Protein AF-A0A0M3K648-F1 (afdb_monomer)

Radius of gyration: 26.82 Å; Cα contacts (8 Å, |Δi|>4): 104; chains: 1; bounding box: 69×80×63 Å

Secondary structure (DSSP, 8-state):
---TTS----SSS-----S--SS--SHHHHHHHHHIIIIIHHHHHHHHHHHHHHHHH-GGGTS-HHHHTTS-HHHHHHHHHTHHHHHHHHHHH----PPPHHHHHHHHHHHHHHHHHHHHHHHHHHSS-SSGGGGG--HHHHHHHHHHHHHHHHHHHHHHHHHHHHHHS--S----TT----SHHHHHHHHHHHHHHHHHHHHHHHHHHHHHHHHHHHTTS---

Structure (mmCIF, N/CA/C/O backbone):
data_AF-A0A0M3K648-F1
#
_entry.id   AF-A0A0M3K648-F1
#
loop_
_atom_site.group_PDB
_atom_site.id
_atom_site.type_symbol
_atom_site.label_atom_id
_atom_site.label_alt_id
_atom_site.label_comp_id
_atom_site.label_asym_id
_atom_site.label_entity_id
_atom_site.label_seq_id
_atom_site.pdbx_PDB_ins_code
_atom_site.Cartn_x
_atom_site.Cartn_y
_atom_site.Cartn_z
_atom_site.occupancy
_atom_site.B_iso_or_equiv
_atom_site.auth_seq_id
_atom_site.auth_comp_id
_atom_site.auth_asym_id
_atom_site.auth_atom_id
_atom_site.pdbx_PDB_model_num
ATOM 1 N N . MET A 1 1 ? 9.447 14.655 -23.592 1.00 39.69 1 MET A N 1
ATOM 2 C CA . MET A 1 1 ? 10.073 13.599 -24.412 1.00 39.69 1 MET A CA 1
ATOM 3 C C . MET A 1 1 ? 11.476 14.072 -24.764 1.00 39.69 1 MET A C 1
ATOM 5 O O . MET A 1 1 ? 11.615 14.875 -25.673 1.00 39.69 1 MET A O 1
ATOM 9 N N . ASP A 1 2 ? 12.492 13.676 -23.993 1.00 34.16 2 ASP A N 1
ATOM 10 C CA . ASP A 1 2 ? 13.888 14.029 -24.293 1.00 34.16 2 ASP A CA 1
ATOM 11 C C . ASP A 1 2 ? 14.475 12.976 -25.236 1.00 34.16 2 ASP A C 1
ATOM 13 O O . ASP A 1 2 ? 14.876 11.898 -24.812 1.00 34.16 2 ASP A O 1
ATOM 17 N N . TYR A 1 3 ? 14.490 13.299 -26.527 1.00 44.03 3 TYR A N 1
ATOM 18 C CA . TYR A 1 3 ? 14.954 12.456 -27.639 1.00 44.03 3 TYR A CA 1
ATOM 19 C C . TYR A 1 3 ? 16.499 12.382 -27.764 1.00 44.03 3 TYR A C 1
ATOM 21 O O . TYR A 1 3 ? 17.046 11.748 -28.658 1.00 44.03 3 TYR A O 1
ATOM 29 N N . LYS A 1 4 ? 17.257 13.014 -26.860 1.00 39.28 4 LYS A N 1
ATOM 30 C CA . LYS A 1 4 ? 18.691 13.290 -27.067 1.00 39.28 4 LYS A CA 1
ATOM 31 C C . LYS A 1 4 ? 19.681 12.180 -26.683 1.00 39.28 4 LYS A C 1
ATOM 33 O O . LYS A 1 4 ? 20.875 12.459 -26.623 1.00 39.28 4 LYS A O 1
ATOM 38 N N . THR A 1 5 ? 19.254 10.942 -26.440 1.00 47.84 5 THR A N 1
ATOM 39 C CA . THR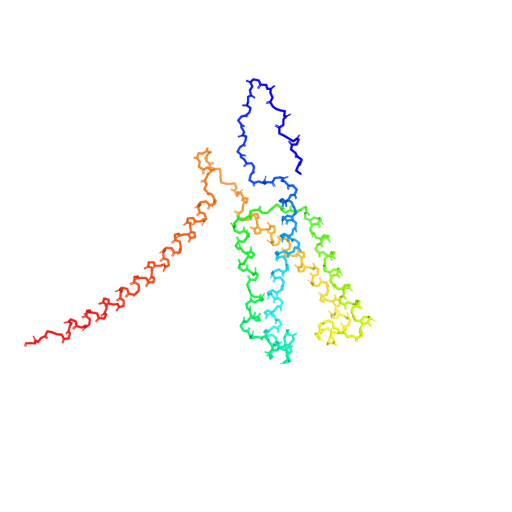 A 1 5 ? 20.194 9.863 -26.056 1.00 47.84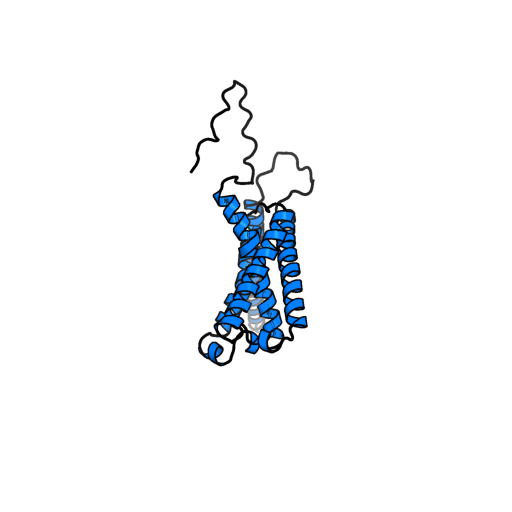 5 THR A CA 1
ATOM 40 C C . THR A 1 5 ? 20.537 8.883 -27.182 1.00 47.84 5 THR A C 1
ATOM 42 O O . THR A 1 5 ? 21.362 8.004 -26.970 1.00 47.84 5 THR A O 1
ATOM 45 N N . GLU A 1 6 ? 19.993 9.050 -28.391 1.00 48.91 6 GLU A N 1
ATOM 46 C CA . GLU A 1 6 ? 20.158 8.072 -29.483 1.00 48.91 6 GLU A CA 1
ATOM 47 C C . GLU A 1 6 ? 21.098 8.527 -30.614 1.00 48.91 6 GLU A C 1
ATOM 49 O O . GLU A 1 6 ? 20.920 8.175 -31.776 1.00 48.91 6 GLU A O 1
ATOM 54 N N . GLN A 1 7 ? 22.120 9.336 -30.320 1.00 49.50 7 GLN A N 1
ATOM 55 C CA . GLN A 1 7 ? 23.047 9.747 -31.378 1.00 49.50 7 GLN A CA 1
ATOM 56 C C . GLN A 1 7 ? 24.489 9.900 -30.902 1.00 49.50 7 GLN A C 1
ATOM 58 O O . GLN A 1 7 ? 24.992 11.016 -30.789 1.00 49.50 7 GLN A O 1
ATOM 63 N N . LYS A 1 8 ? 25.187 8.773 -30.709 1.00 47.25 8 LYS A N 1
ATOM 64 C CA . LYS A 1 8 ? 26.639 8.707 -30.948 1.00 47.25 8 LYS A CA 1
ATOM 65 C C . LYS A 1 8 ? 27.157 7.273 -31.114 1.00 47.25 8 LYS A C 1
ATOM 67 O O . LYS A 1 8 ? 27.897 6.793 -30.272 1.00 47.25 8 LYS A O 1
ATOM 72 N N . ASP A 1 9 ? 26.837 6.642 -32.239 1.00 50.75 9 ASP A N 1
ATOM 73 C CA . ASP A 1 9 ? 27.650 5.544 -32.780 1.00 50.75 9 ASP A CA 1
ATOM 74 C C . ASP A 1 9 ? 27.769 5.727 -34.300 1.00 50.75 9 ASP A C 1
ATOM 76 O O . ASP A 1 9 ? 26.914 5.327 -35.084 1.00 50.75 9 ASP A O 1
ATOM 80 N N . ARG A 1 10 ? 28.819 6.438 -34.726 1.00 52.75 10 ARG A N 1
ATOM 81 C CA . ARG A 1 10 ? 29.243 6.541 -36.132 1.00 52.75 10 ARG A CA 1
ATOM 82 C C . ARG A 1 10 ? 30.735 6.215 -36.205 1.00 52.75 10 ARG A C 1
ATOM 84 O O . ARG A 1 10 ? 31.571 7.111 -36.178 1.00 52.75 10 ARG A O 1
ATOM 91 N N . GLY A 1 11 ? 31.044 4.923 -36.255 1.00 59.38 11 GLY A N 1
ATOM 92 C CA . GLY A 1 11 ? 32.361 4.351 -36.555 1.00 59.38 11 GLY A CA 1
ATOM 93 C C . GLY A 1 11 ? 32.177 3.038 -37.334 1.00 59.38 11 GLY A C 1
ATOM 94 O O . GLY A 1 11 ? 31.094 2.457 -37.253 1.00 59.38 11 GLY A O 1
ATOM 95 N N . PRO A 1 12 ? 33.171 2.554 -38.105 1.00 58.69 12 PRO A N 1
ATOM 96 C CA . PRO A 1 12 ? 32.991 1.469 -39.080 1.00 58.69 12 PRO A CA 1
ATOM 97 C C . PRO A 1 12 ? 32.915 0.061 -38.455 1.00 58.69 12 PRO A C 1
ATOM 99 O O . PRO A 1 12 ? 33.182 -0.943 -39.109 1.00 58.69 12 PRO A O 1
ATOM 102 N N . HIS A 1 13 ? 32.532 -0.028 -37.185 1.00 58.56 13 HIS A N 1
ATOM 103 C CA . HIS A 1 13 ? 32.204 -1.267 -36.490 1.00 58.56 13 HIS A CA 1
ATOM 104 C C . HIS A 1 13 ? 30.938 -0.966 -35.696 1.00 58.56 13 HIS A C 1
ATOM 106 O O . HIS A 1 13 ? 30.980 -0.540 -34.543 1.00 58.56 13 HIS A O 1
ATOM 112 N N . THR A 1 14 ? 29.792 -1.111 -36.353 1.00 52.84 14 THR A N 1
ATOM 113 C CA . THR A 1 14 ? 28.500 -1.124 -35.676 1.00 52.84 14 THR A CA 1
ATOM 114 C C . THR A 1 14 ? 28.533 -2.281 -34.687 1.00 52.84 14 THR A C 1
ATOM 116 O O . THR A 1 14 ? 28.465 -3.442 -35.097 1.00 52.84 14 THR A O 1
ATOM 119 N N . ARG A 1 15 ? 28.660 -1.991 -33.384 1.00 48.84 15 ARG A N 1
ATOM 120 C CA . ARG A 1 15 ? 28.213 -2.944 -32.364 1.00 48.84 15 ARG A CA 1
ATOM 121 C C . ARG A 1 15 ? 26.810 -3.351 -32.790 1.00 48.84 15 ARG A C 1
ATOM 123 O O . ARG A 1 15 ? 25.954 -2.482 -32.953 1.00 48.84 15 ARG A O 1
ATOM 130 N N . HIS A 1 16 ? 26.591 -4.645 -33.021 1.00 48.53 16 HIS A N 1
ATOM 131 C CA . HIS A 1 16 ? 25.230 -5.153 -33.126 1.00 48.53 16 HIS A CA 1
ATOM 132 C C . HIS A 1 16 ? 24.452 -4.585 -31.937 1.00 48.53 16 HIS A C 1
ATOM 134 O O . HIS A 1 16 ? 25.005 -4.616 -30.829 1.00 48.53 16 HIS A O 1
ATOM 140 N N . PRO A 1 17 ? 23.244 -4.026 -32.140 1.00 53.03 17 PRO A N 1
ATOM 141 C CA . PRO A 1 17 ? 22.434 -3.579 -31.025 1.00 53.03 17 PRO A CA 1
ATOM 142 C C . PRO A 1 17 ? 22.339 -4.767 -30.075 1.00 53.03 17 PRO A C 1
ATOM 144 O O . PRO A 1 17 ? 21.822 -5.827 -30.434 1.00 53.03 17 PRO A O 1
ATOM 147 N N . SER A 1 18 ? 22.956 -4.622 -28.901 1.00 54.94 18 SER A N 1
ATOM 148 C CA . SER A 1 18 ? 22.782 -5.563 -27.806 1.00 54.94 18 SER A CA 1
ATOM 149 C C . SER A 1 18 ? 21.284 -5.798 -27.675 1.00 54.94 18 SER A C 1
ATOM 151 O O . SER A 1 18 ? 20.530 -4.825 -27.778 1.00 54.94 18 SER A O 1
ATOM 153 N N . ALA A 1 19 ? 20.876 -7.062 -27.514 1.00 49.62 19 ALA A N 1
ATOM 154 C CA . ALA A 1 19 ? 19.474 -7.447 -27.367 1.00 49.62 19 ALA A CA 1
ATOM 155 C C . ALA A 1 19 ? 18.729 -6.389 -26.536 1.00 49.62 19 ALA A C 1
ATOM 157 O O . ALA A 1 19 ? 19.293 -5.961 -25.520 1.00 49.62 19 ALA A O 1
ATOM 158 N N . PRO A 1 20 ? 17.547 -5.911 -26.980 1.00 50.38 20 PRO A N 1
ATOM 159 C CA . PRO A 1 20 ? 16.856 -4.815 -26.314 1.00 50.38 20 PRO A CA 1
ATOM 160 C C . PRO A 1 20 ? 16.822 -5.112 -24.821 1.00 50.38 20 PRO A C 1
ATOM 162 O O . PRO A 1 20 ? 16.368 -6.183 -24.413 1.00 50.38 20 PRO A O 1
ATOM 165 N N . SER A 1 21 ? 17.395 -4.214 -24.013 1.00 54.03 21 SER A N 1
ATOM 166 C CA . SER A 1 21 ? 17.375 -4.406 -22.572 1.00 54.03 21 SER A CA 1
ATOM 167 C C . SER A 1 21 ? 15.912 -4.485 -22.173 1.00 54.03 21 SER A C 1
ATOM 169 O O . SER A 1 21 ? 15.155 -3.546 -22.416 1.00 54.03 21 SER A O 1
ATOM 171 N N . TYR A 1 22 ? 15.523 -5.613 -21.589 1.00 56.41 22 TYR A N 1
ATOM 172 C CA . TYR A 1 22 ? 14.166 -5.859 -21.110 1.00 56.41 22 TYR A CA 1
ATOM 173 C C . TYR A 1 22 ? 13.634 -4.699 -20.242 1.00 56.41 22 TYR A C 1
ATOM 175 O O . TYR A 1 22 ? 12.460 -4.341 -20.273 1.00 56.41 22 TYR A O 1
ATOM 183 N N . TRP A 1 23 ? 14.557 -4.022 -19.563 1.00 58.16 23 TRP A N 1
ATOM 184 C CA . TRP A 1 23 ? 14.364 -2.787 -18.821 1.00 58.16 23 TRP A CA 1
ATOM 185 C C . TRP A 1 23 ? 14.115 -1.592 -19.751 1.00 58.16 23 TRP A C 1
ATOM 187 O O . TRP A 1 23 ? 15.041 -1.058 -20.371 1.00 58.16 23 TRP A O 1
ATOM 197 N N . ARG A 1 24 ? 12.869 -1.109 -19.816 1.00 63.03 24 ARG A N 1
ATOM 198 C CA . ARG A 1 24 ? 12.558 0.159 -20.491 1.00 63.03 24 ARG A CA 1
ATOM 199 C C . ARG A 1 24 ? 12.952 1.335 -19.597 1.00 63.03 24 ARG A C 1
ATOM 201 O O . ARG A 1 24 ? 12.358 1.588 -18.559 1.00 63.03 24 ARG A O 1
ATOM 208 N N . VAL A 1 25 ? 13.950 2.103 -20.026 1.00 69.25 25 VAL A N 1
ATOM 209 C CA . VAL A 1 25 ? 14.642 3.102 -19.183 1.00 69.25 25 VAL A CA 1
ATOM 210 C C . VAL A 1 25 ? 13.978 4.493 -19.196 1.00 69.25 25 VAL A C 1
ATOM 212 O O . VAL A 1 25 ? 14.592 5.492 -18.817 1.00 69.25 25 VAL A O 1
ATOM 215 N N . THR A 1 26 ? 12.728 4.616 -19.652 1.00 85.19 26 THR A N 1
ATOM 216 C CA . THR A 1 26 ? 12.085 5.941 -19.725 1.00 85.19 26 THR A CA 1
ATOM 217 C C . THR A 1 26 ? 11.657 6.430 -18.338 1.00 85.19 26 THR A C 1
ATOM 219 O O . THR A 1 26 ? 11.391 5.643 -17.430 1.00 85.19 26 THR A O 1
ATOM 222 N N . LYS A 1 27 ? 11.552 7.757 -18.170 1.00 86.31 27 LYS A N 1
ATOM 223 C CA . LYS A 1 27 ? 11.059 8.371 -16.922 1.00 86.31 27 LYS A CA 1
ATOM 224 C C . LYS A 1 27 ? 9.666 7.853 -16.537 1.00 86.31 27 LYS A C 1
ATOM 226 O O . LYS A 1 27 ? 9.407 7.679 -15.355 1.00 86.31 27 LYS A O 1
ATOM 231 N N . LEU A 1 28 ? 8.807 7.577 -17.525 1.00 88.00 28 LEU A N 1
ATOM 232 C CA . LEU A 1 28 ? 7.463 7.046 -17.294 1.00 88.00 28 LEU A CA 1
ATOM 233 C C . LEU A 1 28 ? 7.508 5.646 -16.672 1.00 88.00 28 LEU A C 1
ATOM 235 O O . LEU A 1 28 ? 6.861 5.436 -15.657 1.00 88.00 28 LEU A O 1
ATOM 239 N N . HIS A 1 29 ? 8.328 4.733 -17.206 1.00 84.31 29 HIS A N 1
ATOM 240 C CA . HIS A 1 29 ? 8.459 3.383 -16.642 1.00 84.31 29 HIS A CA 1
ATOM 241 C C . HIS A 1 29 ? 8.975 3.415 -15.205 1.00 84.31 29 HIS A C 1
ATOM 243 O O . HIS A 1 29 ? 8.427 2.737 -14.352 1.00 84.31 29 HIS A O 1
ATOM 249 N N . ARG A 1 30 ? 9.942 4.288 -14.896 1.00 85.81 30 ARG A N 1
ATOM 250 C CA . ARG A 1 30 ? 10.419 4.457 -13.513 1.00 85.81 30 ARG A CA 1
ATOM 251 C C . ARG A 1 30 ? 9.327 4.941 -12.559 1.00 85.81 30 ARG A C 1
ATOM 253 O O . ARG A 1 30 ? 9.332 4.563 -11.394 1.00 85.81 30 ARG A O 1
ATOM 260 N N . ILE A 1 31 ? 8.420 5.796 -13.035 1.00 90.06 31 ILE A N 1
ATOM 261 C CA . ILE A 1 31 ? 7.266 6.239 -12.247 1.00 90.06 31 ILE A CA 1
ATOM 262 C 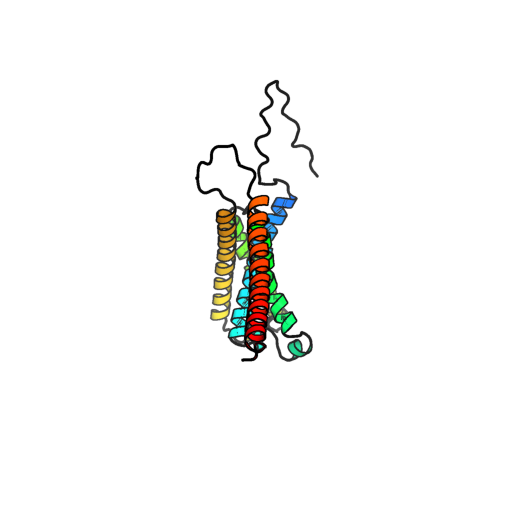C . ILE A 1 31 ? 6.282 5.081 -12.074 1.00 90.06 31 ILE A C 1
ATOM 264 O O . ILE A 1 31 ? 5.842 4.852 -10.955 1.00 90.06 31 ILE A O 1
ATOM 268 N N . CYS A 1 32 ? 5.975 4.332 -13.135 1.00 90.81 32 CYS A N 1
ATOM 269 C CA . CYS A 1 32 ? 5.123 3.143 -13.057 1.00 90.81 32 CYS A CA 1
ATOM 270 C C . CYS A 1 32 ? 5.682 2.107 -12.073 1.00 90.81 32 CYS A C 1
ATOM 272 O O . CYS A 1 32 ? 4.943 1.637 -11.218 1.00 90.81 32 CYS A O 1
ATOM 274 N N . ASP A 1 33 ? 6.985 1.832 -12.117 1.00 91.38 33 ASP A N 1
ATOM 275 C CA . ASP A 1 33 ? 7.652 0.925 -11.182 1.00 91.38 33 ASP A CA 1
ATOM 276 C C . ASP A 1 33 ? 7.572 1.445 -9.743 1.00 91.38 33 ASP A C 1
ATOM 278 O O . ASP A 1 33 ? 7.240 0.700 -8.824 1.00 91.38 33 ASP A O 1
ATOM 282 N N . ALA A 1 34 ? 7.803 2.742 -9.524 1.00 91.06 34 ALA A N 1
ATOM 283 C CA . ALA A 1 34 ? 7.644 3.337 -8.199 1.00 91.06 34 ALA A CA 1
ATOM 284 C C . ALA A 1 34 ? 6.195 3.233 -7.689 1.00 91.06 34 ALA A C 1
ATOM 286 O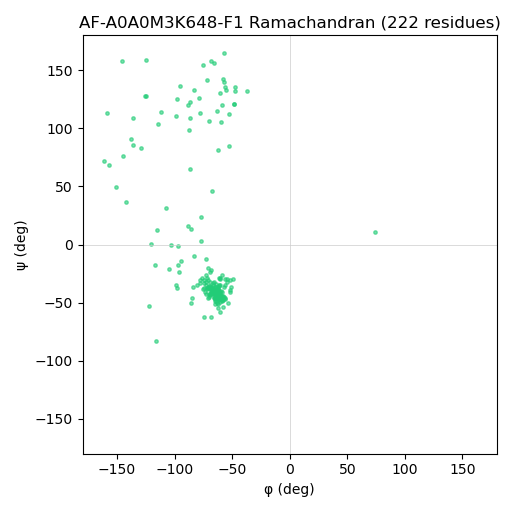 O . ALA A 1 34 ? 5.978 2.884 -6.531 1.00 91.06 34 ALA A O 1
ATOM 287 N N . LEU A 1 35 ? 5.203 3.500 -8.544 1.00 93.12 35 LEU A N 1
ATOM 288 C CA . LEU A 1 35 ? 3.785 3.364 -8.205 1.00 93.12 35 LEU A CA 1
ATOM 289 C C . LEU A 1 35 ? 3.415 1.915 -7.893 1.00 93.12 35 LEU A C 1
ATOM 291 O O . LEU A 1 35 ? 2.665 1.678 -6.952 1.00 93.12 35 LEU A O 1
ATOM 295 N N . TYR A 1 36 ? 3.975 0.958 -8.627 1.00 93.75 36 TYR A N 1
ATOM 296 C CA . TYR A 1 36 ? 3.785 -0.459 -8.364 1.00 93.75 36 TYR A CA 1
ATOM 297 C C . TYR A 1 36 ? 4.331 -0.847 -6.980 1.00 93.75 36 TYR A C 1
ATOM 299 O O . TYR A 1 36 ? 3.580 -1.351 -6.145 1.00 93.75 36 TYR A O 1
ATOM 307 N N . TYR A 1 37 ? 5.604 -0.543 -6.695 1.00 92.94 37 TYR A N 1
ATOM 308 C CA . TYR A 1 37 ? 6.270 -0.959 -5.453 1.00 92.94 37 TYR A CA 1
ATOM 309 C C . TYR A 1 37 ? 5.800 -0.212 -4.199 1.00 92.94 37 TYR A C 1
ATOM 311 O O . TYR A 1 37 ? 5.881 -0.770 -3.106 1.00 92.94 37 TYR A O 1
ATOM 319 N N . PHE A 1 38 ? 5.339 1.035 -4.324 1.00 93.12 38 PHE A N 1
ATOM 320 C CA . PHE A 1 38 ? 4.922 1.857 -3.178 1.00 93.12 38 PHE A CA 1
ATOM 321 C C . PHE A 1 38 ? 3.411 2.009 -3.033 1.00 93.12 38 PHE A C 1
ATOM 323 O O . PHE A 1 38 ? 2.934 2.318 -1.944 1.00 93.12 38 PHE A O 1
ATOM 330 N N . GLY A 1 39 ? 2.663 1.800 -4.111 1.00 92.19 39 GLY A N 1
ATOM 331 C CA . GLY A 1 39 ? 1.215 1.936 -4.149 1.00 92.19 39 GLY A CA 1
ATOM 332 C C . GLY A 1 39 ? 0.558 0.599 -4.436 1.00 92.19 39 GLY A C 1
ATOM 333 O O . GLY A 1 39 ? 0.132 -0.089 -3.514 1.00 92.19 39 GLY A O 1
ATOM 334 N N . THR A 1 40 ? 0.477 0.234 -5.714 1.00 93.31 40 THR A N 1
ATOM 335 C CA . THR A 1 40 ? -0.393 -0.840 -6.211 1.00 93.31 40 THR A CA 1
ATOM 336 C C . THR A 1 40 ? -0.177 -2.164 -5.481 1.00 93.31 40 THR A C 1
ATOM 338 O O . THR A 1 40 ? -1.143 -2.741 -4.983 1.00 93.31 40 THR A O 1
ATOM 341 N N . PHE A 1 41 ? 1.074 -2.619 -5.351 1.00 94.25 41 PHE A N 1
ATOM 342 C CA . PHE A 1 41 ? 1.394 -3.884 -4.693 1.00 94.25 41 PHE A CA 1
ATOM 343 C C . PHE A 1 41 ? 1.121 -3.849 -3.178 1.00 94.25 41 PHE A C 1
ATOM 345 O O . PHE A 1 41 ? 0.254 -4.596 -2.717 1.00 94.25 41 PHE A O 1
ATOM 352 N N . PRO A 1 42 ? 1.785 -2.994 -2.369 1.00 94.88 42 PRO A N 1
ATOM 353 C CA . PRO A 1 42 ? 1.598 -3.024 -0.922 1.00 94.88 42 PRO A CA 1
ATOM 354 C C . PRO A 1 42 ? 0.181 -2.622 -0.499 1.00 94.88 42 PRO A C 1
ATOM 356 O O . PRO A 1 42 ? -0.370 -3.253 0.396 1.00 94.88 42 PRO A O 1
ATOM 359 N N . VAL A 1 43 ? -0.447 -1.631 -1.146 1.00 94.56 43 VAL A N 1
ATOM 360 C CA . VAL A 1 43 ? -1.821 -1.214 -0.814 1.00 94.56 43 VAL A CA 1
ATOM 361 C C . VAL A 1 43 ? -2.822 -2.293 -1.220 1.00 94.56 43 VAL A C 1
ATOM 363 O O . VAL A 1 43 ? -3.703 -2.623 -0.429 1.00 94.56 43 VAL A O 1
ATOM 366 N N . GLY A 1 44 ? -2.680 -2.889 -2.408 1.00 94.62 44 GLY A N 1
ATOM 367 C CA . GLY A 1 44 ? -3.569 -3.957 -2.869 1.00 94.62 44 GLY A CA 1
ATOM 368 C C . GLY A 1 44 ? -3.520 -5.192 -1.967 1.00 94.62 44 GLY A C 1
ATOM 369 O O . GLY A 1 44 ? -4.560 -5.719 -1.575 1.00 94.62 44 GLY A O 1
ATOM 370 N N . VAL A 1 45 ? -2.319 -5.616 -1.563 1.00 95.50 45 VAL A N 1
ATOM 371 C CA . VAL A 1 45 ? -2.164 -6.758 -0.653 1.00 95.50 45 VAL A CA 1
ATOM 372 C C . VAL A 1 45 ? -2.632 -6.413 0.762 1.00 95.50 45 VAL A C 1
ATOM 374 O O . VAL A 1 45 ? -3.393 -7.179 1.353 1.00 95.50 45 VAL A O 1
ATOM 377 N N . ALA A 1 46 ? -2.233 -5.257 1.302 1.00 94.50 46 ALA A N 1
ATOM 378 C CA . ALA A 1 46 ? -2.597 -4.859 2.661 1.00 94.50 46 ALA A CA 1
ATOM 379 C C . ALA A 1 46 ? -4.110 -4.677 2.831 1.00 94.50 46 ALA A C 1
ATOM 381 O O . ALA A 1 46 ? -4.660 -5.133 3.830 1.00 94.50 46 ALA A O 1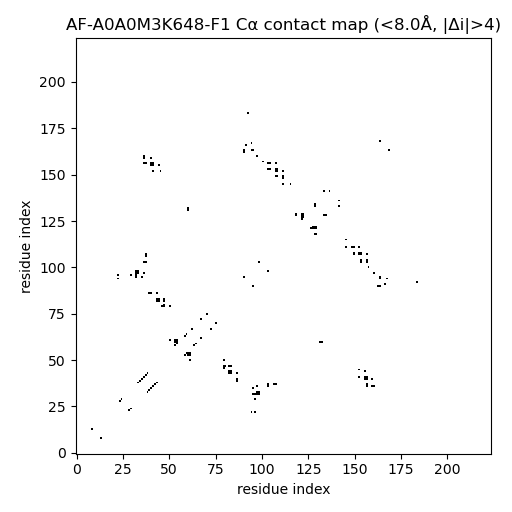
ATOM 382 N N . THR A 1 47 ? -4.794 -4.058 1.864 1.00 93.19 47 THR A N 1
ATOM 383 C CA . THR A 1 47 ? -6.255 -3.865 1.917 1.00 93.19 47 THR A CA 1
ATOM 384 C C . THR A 1 47 ? -7.006 -5.192 1.907 1.00 93.19 47 THR A C 1
ATOM 386 O O . THR A 1 47 ? -7.912 -5.370 2.719 1.00 93.19 47 THR A O 1
ATOM 389 N N . CYS A 1 48 ? -6.592 -6.145 1.068 1.00 95.56 48 CYS A N 1
ATOM 390 C CA . CYS A 1 48 ? -7.186 -7.479 1.020 1.00 95.56 48 CYS A CA 1
ATOM 391 C C . CYS A 1 48 ? -6.962 -8.253 2.325 1.00 95.56 48 CYS A C 1
ATOM 393 O O . CYS A 1 48 ? -7.916 -8.728 2.941 1.00 95.56 48 CYS A O 1
ATOM 395 N N . VAL A 1 49 ? -5.713 -8.334 2.797 1.00 94.56 49 VAL A N 1
ATOM 396 C CA . VAL A 1 49 ? -5.384 -9.060 4.034 1.00 94.56 49 VAL A CA 1
ATOM 397 C C . VAL A 1 49 ? -6.100 -8.444 5.234 1.00 94.56 49 VAL A C 1
ATOM 399 O O . VAL A 1 49 ? -6.734 -9.162 6.003 1.00 94.56 49 VAL A O 1
ATOM 402 N N . MET A 1 50 ? -6.046 -7.118 5.382 1.00 92.81 50 MET A N 1
ATOM 403 C CA . MET A 1 50 ? -6.708 -6.415 6.480 1.00 92.81 50 MET A CA 1
ATOM 404 C C . MET A 1 50 ? -8.223 -6.622 6.445 1.00 92.81 50 MET A C 1
ATOM 406 O O . MET A 1 50 ? -8.816 -6.891 7.487 1.00 92.81 50 MET A O 1
ATOM 410 N N . PHE A 1 51 ? -8.842 -6.552 5.263 1.00 93.81 51 PHE A N 1
ATOM 411 C CA . PHE A 1 51 ? -10.266 -6.823 5.099 1.00 93.81 51 PHE A CA 1
ATOM 412 C C . PHE A 1 51 ? -10.630 -8.224 5.582 1.00 93.81 51 PHE A C 1
ATOM 414 O O . PHE A 1 51 ? -11.507 -8.355 6.427 1.00 93.81 51 PHE A O 1
ATOM 421 N N . TRP A 1 52 ? -9.950 -9.265 5.093 1.00 95.00 52 TRP A N 1
ATOM 422 C CA . TRP A 1 52 ? -10.288 -10.644 5.446 1.00 95.00 52 TRP A CA 1
ATOM 423 C C . TRP A 1 52 ? -10.033 -10.951 6.922 1.00 95.00 52 TRP A C 1
ATOM 425 O O . TRP A 1 52 ? -10.842 -11.640 7.539 1.00 95.00 52 TRP A O 1
ATOM 435 N N . VAL A 1 53 ? -8.963 -10.401 7.508 1.00 93.25 53 VAL A N 1
ATOM 436 C CA . VAL A 1 53 ? -8.687 -10.532 8.946 1.00 93.25 53 VAL A CA 1
ATOM 437 C C . VAL A 1 53 ? -9.795 -9.881 9.773 1.00 93.25 53 VAL A C 1
ATOM 439 O O . VAL A 1 53 ? -10.352 -10.527 10.656 1.00 93.25 53 VAL A O 1
ATOM 442 N N . LEU A 1 54 ? -10.152 -8.627 9.482 1.00 91.25 54 LEU A N 1
ATOM 443 C CA . LEU A 1 54 ? -11.197 -7.921 10.227 1.00 91.25 54 LEU A CA 1
ATOM 444 C C . LEU A 1 54 ? -12.573 -8.555 10.014 1.00 91.25 54 LEU A C 1
ATOM 446 O O . LEU A 1 54 ? -13.319 -8.726 10.972 1.00 91.25 54 LEU A O 1
ATOM 450 N N . TYR A 1 55 ? -12.885 -8.958 8.783 1.00 91.25 55 TYR A N 1
ATOM 451 C CA . TYR A 1 55 ? -14.145 -9.611 8.441 1.00 91.25 55 TYR A CA 1
ATOM 452 C C . TYR A 1 55 ? -14.304 -10.965 9.144 1.00 91.25 55 TYR A C 1
ATOM 454 O O . TYR A 1 55 ? -15.408 -11.307 9.559 1.00 91.25 55 TYR A O 1
ATOM 462 N N . ALA A 1 56 ? -13.214 -11.724 9.307 1.00 92.56 56 ALA A N 1
ATOM 463 C CA . ALA A 1 56 ? -13.223 -12.992 10.036 1.00 92.56 56 ALA A CA 1
ATOM 464 C C . ALA A 1 56 ? -13.390 -12.815 11.555 1.00 92.56 56 ALA A C 1
ATOM 466 O O . ALA A 1 56 ? -13.958 -13.693 12.200 1.00 92.56 56 ALA A O 1
ATOM 467 N N . ILE A 1 57 ? -12.899 -11.706 12.122 1.00 90.81 57 ILE A N 1
ATOM 468 C CA . ILE A 1 57 ? -13.087 -11.375 13.541 1.00 90.81 57 ILE A CA 1
ATOM 469 C C . ILE A 1 57 ? -14.524 -10.913 13.772 1.00 90.81 57 ILE A C 1
ATOM 471 O O . ILE A 1 57 ? -15.268 -11.539 14.523 1.00 90.81 57 ILE A O 1
ATOM 475 N N . GLU A 1 58 ? -14.910 -9.813 13.129 1.00 88.25 58 GLU A N 1
ATOM 476 C CA . GLU A 1 58 ? -16.242 -9.244 13.249 1.00 88.25 58 GLU A CA 1
ATOM 477 C C . GLU A 1 58 ? -16.554 -8.343 12.031 1.00 88.25 58 GLU A C 1
ATOM 479 O O . GLU A 1 58 ? -15.966 -7.268 11.875 1.00 88.25 58 GLU A O 1
ATOM 484 N N . PRO A 1 59 ? -17.514 -8.724 11.164 1.00 86.56 59 PRO A N 1
ATOM 485 C CA . PRO A 1 59 ? -17.831 -7.985 9.935 1.00 86.56 59 PRO A CA 1
ATOM 486 C C . PRO A 1 59 ? -18.256 -6.524 10.139 1.00 86.56 59 PRO A C 1
ATOM 488 O O . PRO A 1 59 ? -18.078 -5.697 9.240 1.00 86.56 59 PRO A O 1
ATOM 491 N N . THR A 1 60 ? -18.808 -6.193 11.310 1.00 85.44 60 THR A N 1
ATOM 492 C CA . THR A 1 60 ? -19.303 -4.846 11.639 1.00 85.44 60 THR A CA 1
ATOM 493 C C . THR A 1 60 ? -18.174 -3.820 11.775 1.00 85.44 60 THR A C 1
ATOM 495 O O . THR A 1 60 ? -18.423 -2.629 11.579 1.00 85.44 60 THR A O 1
ATOM 498 N N . LEU A 1 61 ? -16.932 -4.264 12.033 1.00 83.06 61 LEU A N 1
ATOM 499 C CA . LEU A 1 61 ? -15.741 -3.404 12.098 1.00 83.06 61 LEU A CA 1
ATOM 500 C C . LEU A 1 61 ? -15.353 -2.850 10.727 1.00 83.06 61 LEU A C 1
ATOM 502 O O . LEU A 1 61 ? -14.814 -1.749 10.639 1.00 83.06 61 LEU A O 1
ATOM 506 N N . VAL A 1 62 ? -15.600 -3.622 9.667 1.00 84.38 62 VAL A N 1
ATOM 507 C CA . VAL A 1 62 ? -15.300 -3.217 8.288 1.00 84.38 62 VAL A CA 1
ATOM 508 C C . VAL A 1 62 ? -16.447 -2.394 7.720 1.00 84.38 62 VAL A C 1
ATOM 510 O O . VAL A 1 62 ? -16.223 -1.354 7.104 1.00 84.38 62 VAL A O 1
ATOM 513 N N . MET A 1 63 ? -17.680 -2.864 7.913 1.00 83.88 63 MET A N 1
ATOM 514 C CA . MET A 1 63 ? -18.866 -2.224 7.364 1.00 83.88 63 MET A CA 1
ATOM 515 C C . MET A 1 63 ? -19.970 -2.161 8.426 1.00 83.88 63 MET A C 1
ATOM 517 O O . MET A 1 63 ? -20.565 -3.189 8.753 1.00 83.88 63 MET A O 1
ATOM 521 N N . PRO A 1 64 ? -20.285 -0.968 8.957 1.00 84.56 64 PRO A N 1
ATOM 522 C CA . PRO A 1 64 ? -21.360 -0.817 9.927 1.00 84.56 64 PRO A CA 1
ATOM 523 C C . PRO A 1 64 ? -22.731 -1.064 9.280 1.00 84.56 64 PRO A C 1
ATOM 525 O O . PRO A 1 64 ? -22.920 -0.869 8.078 1.00 84.56 64 PRO A O 1
ATOM 528 N N . LEU A 1 65 ? -23.727 -1.407 10.100 1.00 84.88 65 LEU A N 1
ATOM 529 C CA . LEU A 1 65 ? -25.097 -1.749 9.673 1.00 84.88 65 LEU A CA 1
ATOM 530 C C . LEU A 1 65 ? -25.759 -0.708 8.756 1.00 84.88 65 LEU A C 1
ATOM 532 O O . LEU A 1 65 ? -26.599 -1.050 7.927 1.00 84.88 65 LEU A O 1
ATOM 536 N N . TRP A 1 66 ? -25.423 0.575 8.908 1.00 84.81 66 TRP A N 1
ATOM 537 C CA . TRP A 1 66 ? -25.958 1.626 8.042 1.00 84.81 66 TRP A CA 1
ATOM 538 C C . TRP A 1 66 ? -25.353 1.582 6.631 1.00 84.81 66 TRP A C 1
ATOM 540 O O . TRP A 1 66 ? -26.066 1.844 5.666 1.00 84.81 66 TRP A O 1
ATOM 550 N N . ALA A 1 67 ? -24.076 1.211 6.500 1.00 84.88 67 ALA A N 1
ATOM 551 C CA . ALA A 1 67 ? -23.377 1.103 5.222 1.00 84.88 67 ALA A CA 1
ATOM 552 C C . ALA A 1 67 ? -23.761 -0.183 4.478 1.00 84.88 67 ALA A C 1
ATOM 554 O O . ALA A 1 67 ? -23.896 -0.170 3.256 1.00 84.88 67 ALA A O 1
ATOM 555 N N . GLU A 1 68 ? -24.043 -1.264 5.210 1.00 85.56 68 GLU A N 1
ATOM 556 C CA . GLU A 1 68 ? -24.533 -2.525 4.637 1.00 85.56 68 GLU A CA 1
ATOM 557 C C . GLU A 1 68 ? -25.870 -2.361 3.891 1.00 85.56 68 GLU A C 1
ATOM 559 O O . GLU A 1 68 ? -26.131 -3.055 2.911 1.00 85.56 68 GLU A O 1
ATOM 564 N N . LYS A 1 69 ? -26.709 -1.403 4.307 1.00 87.81 69 LYS A N 1
ATOM 565 C CA . LYS A 1 69 ? -27.961 -1.077 3.601 1.00 87.81 69 LYS A CA 1
ATOM 566 C C . LYS A 1 69 ? -27.731 -0.411 2.244 1.00 87.81 69 LYS A C 1
ATOM 568 O O . LYS A 1 69 ? -28.624 -0.448 1.403 1.00 87.81 69 LYS A O 1
ATOM 573 N N . LEU A 1 70 ? -26.575 0.224 2.050 1.00 90.62 70 LEU A N 1
ATOM 574 C CA . LEU A 1 70 ? -26.233 0.955 0.831 1.00 90.62 70 LEU A CA 1
ATOM 575 C C . LEU A 1 70 ? -25.371 0.116 -0.120 1.00 90.62 70 LEU A C 1
ATOM 577 O O . LEU A 1 70 ? -25.541 0.201 -1.334 1.00 90.62 70 LEU A O 1
ATOM 581 N N . ILE A 1 71 ? -24.449 -0.682 0.421 1.00 87.94 71 ILE A N 1
ATOM 582 C CA . ILE A 1 71 ? -23.456 -1.433 -0.350 1.00 87.94 71 ILE A CA 1
ATOM 583 C C . ILE A 1 71 ? -23.761 -2.931 -0.240 1.00 87.94 71 ILE A C 1
ATOM 585 O O . ILE A 1 71 ? -23.607 -3.513 0.837 1.00 87.94 71 ILE A O 1
ATOM 589 N N . PRO A 1 72 ? -24.143 -3.597 -1.347 1.00 90.12 72 PRO A N 1
ATOM 590 C CA . PRO A 1 72 ? -24.348 -5.037 -1.347 1.00 90.12 72 PRO A CA 1
ATOM 591 C C . PRO A 1 72 ? -23.086 -5.783 -0.902 1.00 90.12 72 PRO A C 1
ATOM 593 O O . PRO A 1 72 ? -21.979 -5.473 -1.349 1.00 90.12 72 PRO A O 1
ATOM 596 N N . ARG A 1 73 ? -23.256 -6.836 -0.092 1.00 87.62 73 ARG A N 1
ATOM 597 C CA . ARG A 1 73 ? -22.144 -7.659 0.424 1.00 87.62 73 ARG A CA 1
ATOM 598 C C . ARG A 1 73 ? -21.208 -8.159 -0.674 1.00 87.62 73 ARG A C 1
ATOM 600 O O . ARG A 1 73 ? -19.997 -8.151 -0.495 1.00 87.62 73 ARG A O 1
ATOM 607 N N . PHE A 1 74 ? -21.763 -8.551 -1.821 1.00 90.75 74 PHE A N 1
ATOM 608 C CA . PHE A 1 74 ? -20.972 -8.985 -2.972 1.00 90.75 74 PHE A CA 1
ATOM 609 C C . PHE A 1 74 ? -19.992 -7.903 -3.441 1.00 90.75 74 PHE A C 1
ATOM 611 O O . PHE A 1 74 ? -18.809 -8.183 -3.607 1.00 90.75 74 PHE A O 1
ATOM 618 N N . VAL A 1 75 ? -20.462 -6.660 -3.587 1.00 91.44 75 VAL A N 1
ATOM 619 C CA . VAL A 1 75 ? -19.613 -5.533 -3.993 1.00 91.44 75 VAL A CA 1
ATOM 620 C C . VAL A 1 75 ? -18.513 -5.317 -2.960 1.00 91.44 75 VAL A C 1
ATOM 622 O O . VAL A 1 75 ? -17.357 -5.187 -3.343 1.00 91.44 75 VAL A O 1
ATOM 625 N N . ASN A 1 76 ? -18.850 -5.377 -1.669 1.00 91.00 76 ASN A N 1
ATOM 626 C CA . ASN A 1 76 ? -17.871 -5.254 -0.591 1.00 91.00 76 ASN A CA 1
ATOM 627 C C . ASN A 1 76 ? -16.775 -6.338 -0.662 1.00 91.00 76 ASN A C 1
ATOM 629 O O . ASN A 1 76 ? -15.595 -6.032 -0.540 1.00 91.00 76 ASN A O 1
ATOM 633 N N . HIS A 1 77 ? -17.125 -7.602 -0.914 1.00 92.38 77 HIS A N 1
ATOM 634 C CA . HIS A 1 77 ? -16.121 -8.663 -1.059 1.00 92.38 77 HIS A CA 1
ATOM 635 C C . HIS A 1 77 ? -15.260 -8.497 -2.311 1.00 92.38 77 HIS A C 1
ATOM 637 O O . HIS A 1 77 ? -14.043 -8.685 -2.251 1.00 92.38 77 HIS A O 1
ATOM 643 N N . VAL A 1 78 ? -15.870 -8.138 -3.443 1.00 94.31 78 VAL A N 1
ATOM 644 C CA . VAL A 1 78 ? -15.151 -7.962 -4.709 1.00 94.31 78 VAL A CA 1
ATOM 645 C C . VAL A 1 78 ? -14.156 -6.814 -4.607 1.00 94.31 78 VAL A C 1
ATOM 647 O O . VAL A 1 78 ? -13.001 -7.002 -4.975 1.00 94.31 78 VAL A O 1
ATOM 650 N N . THR A 1 79 ? -14.546 -5.659 -4.061 1.00 92.12 79 THR A N 1
ATOM 651 C CA . THR A 1 79 ? -13.648 -4.496 -3.956 1.00 92.12 79 THR A CA 1
ATOM 652 C C . THR A 1 79 ? -12.415 -4.772 -3.100 1.00 92.12 79 THR A C 1
ATOM 654 O O . THR A 1 79 ? -11.359 -4.207 -3.375 1.00 92.12 79 THR A O 1
ATOM 657 N N . HIS A 1 80 ? -12.516 -5.671 -2.118 1.00 93.00 80 HIS A N 1
ATOM 658 C CA . HIS A 1 80 ? -11.406 -6.016 -1.231 1.00 93.00 80 HIS A CA 1
ATOM 659 C C . HIS A 1 80 ? -10.639 -7.278 -1.646 1.00 93.00 80 HIS A C 1
ATOM 661 O O . HIS A 1 80 ? -9.506 -7.456 -1.218 1.00 93.00 80 HIS A O 1
ATOM 667 N N . THR A 1 81 ? -11.199 -8.135 -2.505 1.00 94.75 81 THR A N 1
ATOM 668 C CA . THR A 1 81 ? -10.517 -9.356 -2.983 1.00 94.75 81 THR A CA 1
ATOM 669 C C . THR A 1 81 ? -9.881 -9.166 -4.355 1.00 94.75 81 THR A C 1
ATOM 671 O O . THR A 1 81 ? -8.800 -9.692 -4.607 1.00 94.75 81 THR A O 1
ATOM 674 N N . ALA A 1 82 ? -10.511 -8.384 -5.236 1.00 94.31 82 ALA A N 1
ATOM 675 C CA . ALA A 1 82 ? -10.056 -8.159 -6.605 1.00 94.31 82 ALA A CA 1
ATOM 676 C C . ALA A 1 82 ? -8.656 -7.523 -6.748 1.00 94.31 82 ALA A C 1
ATOM 678 O O . ALA A 1 82 ? -7.995 -7.835 -7.738 1.00 94.31 82 ALA A O 1
ATOM 679 N N . PRO A 1 83 ? -8.139 -6.694 -5.815 1.00 94.81 83 PRO A N 1
ATOM 680 C CA . PRO A 1 83 ? -6.783 -6.161 -5.944 1.00 94.81 83 PRO A CA 1
ATOM 681 C C . PRO A 1 83 ? -5.699 -7.240 -6.072 1.00 94.81 83 PRO A C 1
ATOM 683 O O . PRO A 1 83 ? -4.771 -7.062 -6.853 1.00 94.81 83 PRO A O 1
ATOM 686 N N . ILE A 1 84 ? -5.825 -8.376 -5.373 1.00 93.56 84 ILE A N 1
ATOM 687 C CA . ILE A 1 84 ? -4.833 -9.464 -5.422 1.00 93.56 84 ILE A CA 1
ATOM 688 C C . ILE A 1 84 ? -4.661 -10.043 -6.835 1.00 93.56 84 ILE A C 1
ATOM 690 O O . ILE A 1 84 ? -3.539 -10.001 -7.336 1.00 93.56 84 ILE A O 1
ATOM 694 N N . PRO A 1 85 ? -5.703 -10.568 -7.514 1.00 92.94 85 PRO A N 1
ATOM 695 C CA . PRO A 1 85 ? -5.535 -11.111 -8.856 1.00 92.94 85 PRO A CA 1
ATOM 696 C C . PRO A 1 85 ? -5.056 -10.055 -9.856 1.00 92.94 85 PRO A C 1
ATOM 698 O O . PRO A 1 85 ? -4.247 -10.389 -10.714 1.00 92.94 85 PRO A O 1
ATOM 701 N N . PHE A 1 86 ? -5.472 -8.788 -9.735 1.00 93.31 86 PHE A N 1
ATOM 702 C CA . PHE A 1 86 ? -4.964 -7.730 -10.616 1.00 93.31 86 PHE A CA 1
ATOM 703 C C . PHE A 1 86 ? -3.476 -7.453 -10.408 1.00 93.31 86 PHE A C 1
ATOM 705 O O . PHE A 1 86 ? -2.737 -7.370 -11.385 1.00 93.31 86 PHE A O 1
ATOM 712 N N . VAL A 1 87 ? -3.029 -7.360 -9.153 1.00 93.00 87 VAL A N 1
ATOM 713 C CA . VAL A 1 87 ? -1.608 -7.197 -8.826 1.00 93.00 87 VAL A CA 1
ATOM 714 C C . VAL A 1 87 ? -0.805 -8.392 -9.330 1.00 93.00 87 VAL A C 1
ATOM 716 O O . VAL A 1 87 ? 0.225 -8.191 -9.956 1.00 93.00 87 VAL A O 1
ATOM 719 N N . LEU A 1 88 ? -1.288 -9.622 -9.123 1.00 90.12 88 LEU A N 1
ATOM 720 C CA . LEU A 1 88 ? -0.613 -10.834 -9.596 1.00 90.12 88 LEU A CA 1
ATOM 721 C C . LEU A 1 88 ? -0.493 -10.872 -11.120 1.00 90.12 88 LEU A C 1
ATOM 723 O O . LEU A 1 88 ? 0.575 -11.184 -11.636 1.00 90.12 88 LEU A O 1
ATOM 727 N N . VAL A 1 89 ? -1.568 -10.546 -11.841 1.00 90.88 89 VAL A N 1
ATOM 728 C CA . VAL A 1 89 ? -1.540 -10.458 -13.306 1.00 90.88 89 VAL A CA 1
ATOM 729 C C . VAL A 1 89 ? -0.529 -9.405 -13.761 1.00 90.88 89 VAL A C 1
ATOM 731 O O . VAL A 1 89 ? 0.238 -9.681 -14.677 1.00 90.88 89 VAL A O 1
ATOM 734 N N . ASP A 1 90 ? -0.468 -8.243 -13.108 1.00 90.62 90 ASP A N 1
ATOM 735 C CA . ASP A 1 90 ? 0.532 -7.216 -13.419 1.00 90.62 90 ASP A CA 1
ATOM 736 C C . ASP A 1 90 ? 1.962 -7.720 -13.163 1.00 90.62 90 ASP A C 1
ATOM 738 O O . ASP A 1 90 ? 2.802 -7.634 -14.053 1.00 90.62 90 ASP A O 1
ATOM 742 N N . THR A 1 91 ? 2.230 -8.375 -12.024 1.00 87.81 91 THR A N 1
ATOM 743 C CA . THR A 1 91 ? 3.552 -8.966 -11.730 1.00 87.81 91 THR A CA 1
ATOM 744 C C . THR A 1 91 ? 3.970 -10.031 -12.754 1.00 87.81 91 THR A C 1
ATOM 746 O O . THR A 1 91 ? 5.159 -10.190 -13.037 1.00 87.81 91 THR A O 1
ATOM 749 N N . LEU A 1 92 ? 3.006 -10.797 -13.279 1.00 86.56 92 LEU A N 1
ATOM 750 C CA . LEU A 1 92 ? 3.238 -11.864 -14.259 1.00 86.56 92 LEU A CA 1
ATOM 751 C C . LEU A 1 92 ? 3.459 -11.337 -15.678 1.00 86.56 92 LEU A C 1
ATOM 753 O O . LEU A 1 92 ? 4.154 -11.983 -16.459 1.00 86.56 92 LEU A O 1
ATOM 757 N N . LEU A 1 93 ? 2.847 -10.206 -16.029 1.00 85.31 93 LEU A N 1
ATOM 758 C CA . LEU A 1 93 ? 2.923 -9.625 -17.371 1.00 85.31 93 LEU A CA 1
ATOM 759 C C . LEU A 1 93 ? 3.993 -8.536 -17.487 1.00 85.31 93 LEU A C 1
ATOM 761 O O . LEU A 1 93 ? 4.488 -8.289 -18.583 1.00 85.31 93 LEU A O 1
ATOM 765 N N . THR A 1 94 ? 4.368 -7.908 -16.376 1.00 84.38 94 THR A N 1
ATOM 766 C CA . THR A 1 94 ? 5.285 -6.773 -16.342 1.00 84.38 94 THR A CA 1
ATOM 767 C C . THR A 1 94 ? 6.450 -7.073 -15.405 1.00 84.38 94 THR A C 1
ATOM 769 O O . THR A 1 94 ? 6.259 -7.394 -14.234 1.00 84.38 94 THR A O 1
ATOM 772 N N . CYS A 1 95 ? 7.687 -6.910 -15.878 1.00 85.38 95 CYS A N 1
ATOM 773 C CA . CYS A 1 95 ? 8.819 -6.830 -14.960 1.00 85.38 95 CYS A CA 1
ATOM 774 C C . CYS A 1 95 ? 9.057 -5.403 -14.516 1.00 85.38 95 CYS A C 1
ATOM 776 O O . CYS A 1 95 ? 9.383 -4.521 -15.315 1.00 85.38 95 CYS A O 1
ATOM 778 N N . HIS A 1 96 ? 8.956 -5.222 -13.210 1.00 85.19 96 HIS A N 1
ATOM 779 C CA . HIS A 1 96 ? 9.157 -3.946 -12.564 1.00 85.19 96 HIS A CA 1
ATOM 780 C C . HIS A 1 96 ? 10.584 -3.819 -12.057 1.00 85.19 96 HIS A C 1
ATOM 782 O O . HIS A 1 96 ? 11.116 -4.723 -11.410 1.00 85.19 96 HIS A O 1
ATOM 788 N N . HIS A 1 97 ? 11.213 -2.667 -12.265 1.00 84.69 97 HIS A N 1
ATOM 789 C CA . HIS A 1 97 ? 12.520 -2.410 -11.681 1.00 84.69 97 HIS A CA 1
ATOM 790 C C . HIS A 1 97 ? 12.381 -1.842 -10.265 1.00 84.69 97 HIS A C 1
ATOM 792 O O . HIS A 1 97 ? 11.981 -0.691 -10.079 1.00 84.69 97 HIS A O 1
ATOM 798 N N . ALA A 1 98 ? 12.722 -2.643 -9.252 1.00 85.38 98 ALA A N 1
ATOM 799 C CA . ALA A 1 98 ? 12.663 -2.200 -7.865 1.00 85.38 98 ALA A CA 1
ATOM 800 C C . ALA A 1 98 ? 13.597 -1.000 -7.629 1.00 85.38 98 ALA A C 1
ATOM 802 O O . ALA A 1 98 ? 14.784 -1.055 -7.973 1.00 85.38 98 ALA A O 1
ATOM 803 N N . PRO A 1 99 ? 13.110 0.085 -6.995 1.00 87.25 99 PRO A N 1
ATOM 804 C CA . PRO A 1 99 ? 13.984 1.127 -6.473 1.00 87.25 99 PRO A CA 1
ATOM 805 C C . PRO A 1 99 ? 15.010 0.542 -5.484 1.00 87.25 99 PRO A C 1
ATOM 807 O O . PRO A 1 99 ? 14.819 -0.562 -4.982 1.00 87.25 99 PRO A O 1
ATOM 810 N N . PRO A 1 100 ? 16.087 1.261 -5.126 1.00 89.62 100 PRO A N 1
ATOM 811 C CA . PRO A 1 100 ? 17.044 0.773 -4.135 1.00 89.62 100 PRO A CA 1
ATOM 812 C C . PRO A 1 100 ? 16.370 0.430 -2.797 1.00 89.62 100 PRO A C 1
ATOM 814 O O . PRO A 1 100 ? 15.614 1.244 -2.270 1.00 89.62 100 PRO A O 1
ATOM 817 N N . LYS A 1 101 ? 16.713 -0.713 -2.186 1.00 88.81 101 LYS A N 1
ATOM 818 C CA . LYS A 1 101 ? 16.049 -1.223 -0.964 1.00 88.81 101 LYS A CA 1
ATOM 819 C C . LYS A 1 101 ? 15.970 -0.210 0.180 1.00 88.81 101 LYS A C 1
ATOM 821 O O . LYS A 1 101 ? 14.931 -0.077 0.813 1.00 88.81 101 LYS A O 1
ATOM 826 N N . LYS A 1 102 ? 17.044 0.559 0.405 1.00 90.06 102 LYS A N 1
ATOM 827 C CA . LYS A 1 102 ? 17.068 1.634 1.416 1.00 90.06 102 LYS A CA 1
ATOM 828 C C . LYS A 1 102 ? 16.015 2.705 1.137 1.00 90.06 102 LYS A C 1
ATOM 830 O O . LYS A 1 102 ? 15.311 3.119 2.051 1.00 90.06 102 LYS A O 1
ATOM 835 N N . LEU A 1 103 ? 15.909 3.139 -0.121 1.00 91.38 103 LEU A N 1
ATOM 836 C CA . LEU A 1 103 ? 14.891 4.100 -0.537 1.00 91.38 103 LEU A CA 1
ATOM 837 C C . LEU A 1 103 ? 13.501 3.489 -0.368 1.00 91.38 103 LEU A C 1
ATOM 839 O O . LEU A 1 103 ? 12.613 4.148 0.158 1.00 91.38 103 LEU A O 1
ATOM 843 N N . GLY A 1 104 ? 13.335 2.223 -0.753 1.00 90.69 104 GLY A N 1
ATOM 844 C CA . GLY A 1 104 ? 12.048 1.557 -0.664 1.00 90.69 104 GLY A CA 1
ATOM 845 C C . GLY A 1 104 ? 11.516 1.429 0.760 1.00 90.69 104 GLY A C 1
ATOM 846 O O . GLY A 1 104 ? 10.356 1.755 1.007 1.00 90.69 104 GLY A O 1
ATOM 847 N N . SER A 1 105 ? 12.370 1.066 1.719 1.00 91.94 105 SER A N 1
ATOM 848 C CA . SER A 1 105 ? 11.996 1.038 3.138 1.00 91.94 105 SER A CA 1
ATOM 849 C C . SER A 1 105 ? 11.661 2.430 3.679 1.00 91.94 105 SER A C 1
ATOM 851 O O . SER A 1 105 ? 10.658 2.584 4.369 1.00 91.94 105 SER A O 1
ATOM 853 N N . VAL A 1 106 ? 12.450 3.458 3.340 1.00 95.50 106 VAL A N 1
ATOM 854 C CA . VAL A 1 106 ? 12.185 4.841 3.784 1.00 95.50 106 VAL A CA 1
ATOM 855 C C . VAL A 1 106 ? 10.844 5.342 3.253 1.00 95.50 106 VAL A C 1
ATOM 857 O O . VAL A 1 106 ? 10.052 5.881 4.021 1.00 95.50 106 VAL A O 1
ATOM 860 N N . VAL A 1 107 ? 10.563 5.133 1.964 1.00 95.12 107 VAL A N 1
ATOM 861 C CA . VAL A 1 107 ? 9.290 5.538 1.352 1.00 95.12 107 VAL A CA 1
ATOM 862 C C . VAL A 1 107 ? 8.122 4.762 1.960 1.00 95.12 107 VAL A C 1
ATOM 864 O O . VAL A 1 107 ? 7.107 5.367 2.288 1.00 95.12 107 VAL A O 1
ATOM 867 N N . SER A 1 108 ? 8.277 3.456 2.190 1.00 94.44 108 SER A N 1
ATOM 868 C CA . SER A 1 108 ? 7.247 2.625 2.829 1.00 94.44 108 SER A CA 1
ATOM 869 C C . SER A 1 108 ? 6.879 3.145 4.222 1.00 94.44 108 SER A C 1
ATOM 871 O O . SER A 1 108 ? 5.703 3.341 4.521 1.00 94.44 108 SER A O 1
ATOM 873 N N . VAL A 1 109 ? 7.878 3.446 5.058 1.00 96.19 109 VAL A N 1
ATOM 874 C CA . VAL A 1 109 ? 7.654 4.021 6.394 1.00 96.19 109 VAL A CA 1
ATOM 875 C C . VAL A 1 109 ? 7.043 5.421 6.300 1.00 96.19 109 VAL A C 1
ATOM 877 O O . VAL A 1 109 ? 6.131 5.737 7.059 1.00 96.19 109 VAL A O 1
ATOM 880 N N . ALA A 1 110 ? 7.496 6.251 5.357 1.00 96.81 110 ALA A N 1
ATOM 881 C CA . ALA A 1 110 ? 6.950 7.592 5.157 1.00 96.81 110 ALA A CA 1
ATOM 882 C C . ALA A 1 110 ? 5.467 7.567 4.752 1.00 96.81 110 ALA A C 1
ATOM 884 O O . ALA A 1 110 ? 4.696 8.397 5.229 1.00 96.81 110 ALA A O 1
ATOM 885 N N . LEU A 1 111 ? 5.049 6.605 3.922 1.00 95.88 111 LEU A N 1
ATOM 886 C CA . LEU A 1 111 ? 3.647 6.426 3.537 1.00 95.88 111 LEU A CA 1
ATOM 887 C C . LEU A 1 111 ? 2.778 6.007 4.724 1.00 95.88 111 LEU A C 1
ATOM 889 O O . LEU A 1 111 ? 1.727 6.609 4.949 1.00 95.88 111 LEU A O 1
ATOM 893 N N . VAL A 1 112 ? 3.233 5.033 5.520 1.00 96.44 112 VAL A N 1
ATOM 894 C CA . VAL A 1 112 ? 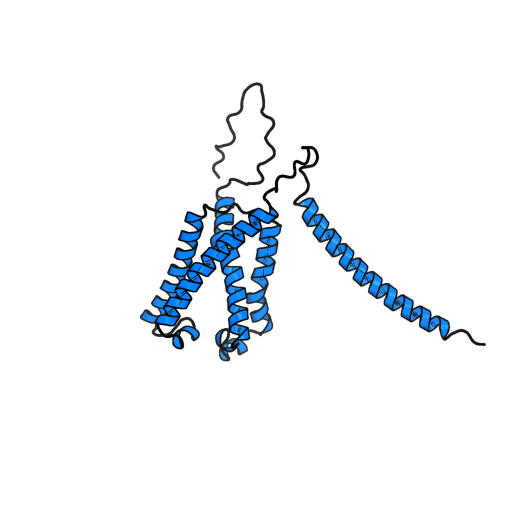2.526 4.620 6.744 1.00 96.44 112 VAL A CA 1
ATOM 895 C C . VAL A 1 112 ? 2.425 5.792 7.719 1.00 96.44 112 VAL A C 1
ATOM 897 O O . VAL A 1 112 ? 1.347 6.072 8.238 1.00 96.44 112 VAL A O 1
ATOM 900 N N . PHE A 1 113 ? 3.517 6.529 7.927 1.00 97.12 113 PHE A N 1
ATOM 901 C CA . PHE A 1 113 ? 3.515 7.715 8.777 1.00 97.12 113 PHE A CA 1
ATOM 902 C C . PHE A 1 113 ? 2.535 8.779 8.276 1.00 97.12 113 PHE A C 1
ATOM 904 O O . PHE A 1 113 ? 1.743 9.290 9.061 1.00 97.12 113 PHE A O 1
ATOM 911 N N . GLY A 1 114 ? 2.542 9.081 6.975 1.00 97.00 114 GLY A N 1
ATOM 912 C CA . GLY A 1 114 ? 1.618 10.038 6.368 1.00 97.00 114 GLY A CA 1
ATOM 913 C C . GLY A 1 114 ? 0.154 9.640 6.558 1.00 97.00 114 GLY A C 1
ATOM 914 O O . GLY A 1 114 ? -0.673 10.480 6.905 1.00 97.00 114 GLY A O 1
ATOM 915 N N . TYR A 1 115 ? -0.166 8.353 6.415 1.00 95.25 115 TYR A N 1
ATOM 916 C CA . TYR A 1 115 ? -1.513 7.846 6.666 1.00 95.25 115 TYR A CA 1
ATOM 917 C C . TYR A 1 115 ? -1.930 7.998 8.135 1.00 95.25 115 TYR A C 1
ATOM 919 O O . TYR A 1 115 ? -2.993 8.543 8.428 1.00 95.25 115 TYR A O 1
ATOM 927 N N . TYR A 1 116 ? -1.076 7.582 9.072 1.00 95.25 116 TYR A N 1
ATOM 928 C CA . TYR A 1 116 ? -1.353 7.724 10.504 1.00 95.25 116 TYR A CA 1
ATOM 929 C C . TYR A 1 116 ? -1.437 9.186 10.943 1.00 95.25 116 TYR A C 1
ATOM 931 O O . TYR A 1 116 ? -2.251 9.523 11.800 1.00 95.25 116 TYR A O 1
ATOM 939 N N . PHE A 1 117 ? -0.644 10.064 10.331 1.00 96.38 117 PHE A N 1
ATOM 940 C CA . PHE A 1 117 ? -0.740 11.501 10.538 1.00 96.38 117 PHE A CA 1
ATOM 941 C C . PHE A 1 117 ? -2.133 12.021 10.164 1.00 96.38 117 PHE A C 1
ATOM 943 O O . PHE A 1 117 ? -2.733 12.742 10.955 1.00 96.38 117 PHE A O 1
ATOM 950 N N . ILE A 1 118 ? -2.688 11.601 9.021 1.00 95.69 118 ILE A N 1
ATOM 951 C CA . ILE A 1 118 ? -4.058 11.960 8.619 1.00 95.69 118 ILE A CA 1
ATOM 952 C C . ILE A 1 118 ? -5.080 11.428 9.634 1.00 95.69 118 ILE A C 1
ATOM 954 O O . ILE A 1 118 ? -5.934 12.188 10.085 1.00 95.69 118 ILE A O 1
ATOM 958 N N . VAL A 1 119 ? -4.974 10.158 10.042 1.00 94.19 119 VAL A N 1
ATOM 959 C CA . VAL A 1 119 ? -5.875 9.547 11.042 1.00 94.19 119 VAL A CA 1
ATOM 960 C C . VAL A 1 119 ? -5.870 10.336 12.356 1.00 94.19 119 VAL A C 1
ATOM 962 O O . VAL A 1 119 ? -6.932 10.623 12.912 1.00 94.19 119 VAL A O 1
ATOM 965 N N . LEU A 1 120 ? -4.686 10.713 12.848 1.00 94.12 120 LEU A N 1
ATOM 966 C CA . LEU A 1 120 ? -4.543 11.508 14.069 1.00 94.12 120 LEU A CA 1
ATOM 967 C C . LEU A 1 120 ? -5.072 12.933 13.889 1.00 94.12 120 LEU A C 1
ATOM 969 O O . LEU A 1 120 ? -5.718 13.451 14.794 1.00 94.12 120 LEU A O 1
ATOM 973 N N . MET A 1 121 ? -4.841 13.559 12.733 1.00 95.81 121 MET A N 1
ATOM 974 C CA . MET A 1 121 ? -5.353 14.902 12.450 1.00 95.81 121 MET A CA 1
ATOM 975 C C . MET A 1 121 ? -6.881 14.943 12.442 1.00 95.81 121 MET A C 1
ATOM 977 O O . MET A 1 121 ? -7.449 15.827 13.075 1.00 95.81 121 MET A O 1
ATOM 981 N N . VAL A 1 122 ? -7.547 13.958 11.829 1.00 95.12 122 VAL A N 1
ATOM 982 C CA . VAL A 1 122 ? -9.017 13.821 11.887 1.00 95.12 122 VAL A CA 1
ATOM 983 C C . VAL A 1 122 ? -9.489 13.700 13.337 1.00 95.12 122 VAL A C 1
ATOM 985 O O . VAL A 1 122 ? -10.405 14.402 13.757 1.00 95.12 122 VAL A O 1
ATOM 988 N N . ARG A 1 123 ? -8.808 12.886 14.154 1.00 92.88 123 ARG A N 1
ATOM 989 C CA . ARG A 1 123 ? -9.152 12.747 15.575 1.00 92.88 123 ARG A CA 1
ATOM 990 C C . ARG A 1 123 ? -8.997 14.053 16.356 1.00 92.88 123 ARG A C 1
ATOM 992 O O . ARG A 1 123 ? -9.819 14.326 17.227 1.00 92.88 123 ARG A O 1
ATOM 999 N N . LEU A 1 124 ? -7.961 14.839 16.074 1.00 93.75 124 LEU A N 1
ATOM 1000 C CA . LEU A 1 124 ? -7.701 16.103 16.768 1.00 93.75 124 LEU A CA 1
ATOM 1001 C C . LEU A 1 124 ? -8.652 17.226 16.338 1.00 93.75 124 LEU A C 1
ATOM 1003 O O . LEU A 1 124 ? -9.034 18.034 17.180 1.00 93.75 124 LEU A O 1
ATOM 1007 N N . VAL A 1 125 ? -9.013 17.288 15.054 1.00 96.75 125 VAL A N 1
ATOM 1008 C CA . VAL A 1 125 ? -9.849 18.362 14.493 1.00 96.75 125 VAL A CA 1
ATOM 1009 C C . VAL A 1 125 ? -11.336 18.059 14.654 1.00 96.75 125 VAL A C 1
ATOM 1011 O O . VAL A 1 125 ? -12.074 18.899 15.163 1.00 96.75 125 VAL A O 1
ATOM 1014 N N . ASP A 1 126 ? -11.772 16.864 14.256 1.00 93.94 126 ASP A N 1
ATOM 1015 C CA . ASP A 1 126 ? -13.192 16.507 14.213 1.00 93.94 126 ASP A CA 1
ATOM 1016 C C . ASP A 1 126 ? -13.670 15.787 15.481 1.00 93.94 126 ASP A C 1
ATOM 1018 O O . ASP A 1 126 ? -14.870 15.636 15.714 1.00 93.94 126 ASP A O 1
ATOM 1022 N N . GLY A 1 127 ? -12.741 15.312 16.314 1.00 91.75 127 GLY A N 1
ATOM 1023 C CA . GLY A 1 127 ? -13.072 14.674 17.584 1.00 91.75 127 GLY A CA 1
ATOM 1024 C C . GLY A 1 127 ? -13.645 13.261 17.456 1.00 91.75 127 GLY A C 1
ATOM 1025 O O . GLY A 1 127 ? -14.081 12.709 18.462 1.00 91.75 127 GLY A O 1
ATOM 1026 N N . TYR A 1 128 ? -13.604 12.621 16.283 1.00 89.12 128 TYR A N 1
ATOM 1027 C CA . TYR A 1 128 ? -13.958 11.206 16.097 1.00 89.12 128 TYR A CA 1
ATOM 1028 C C . TYR A 1 128 ? -12.817 10.426 15.432 1.00 89.12 128 TYR A C 1
ATOM 1030 O O . TYR A 1 128 ? -11.922 11.001 14.817 1.00 89.12 128 TYR A O 1
ATOM 1038 N N . TRP A 1 129 ? -12.807 9.104 15.591 1.00 89.31 129 TRP A N 1
ATOM 1039 C CA . TRP A 1 129 ? -11.818 8.254 14.932 1.00 89.31 129 TRP A CA 1
ATOM 1040 C C . TRP A 1 129 ? -12.248 7.928 13.510 1.00 89.31 129 TRP A C 1
ATOM 1042 O O . TRP A 1 129 ? -13.372 7.480 13.297 1.00 89.31 129 TRP A O 1
ATOM 1052 N N . LEU A 1 130 ? -11.322 8.061 12.554 1.00 87.62 130 LEU A N 1
ATOM 1053 C CA . LEU A 1 130 ? -11.572 7.700 11.154 1.00 87.62 130 LEU A CA 1
ATOM 1054 C C . LEU A 1 130 ? -12.071 6.250 11.008 1.00 87.62 130 LEU A C 1
ATOM 1056 O O . LEU A 1 130 ? -12.885 5.961 10.138 1.00 87.62 130 LEU A O 1
ATOM 1060 N N . TYR A 1 131 ? -11.612 5.364 11.896 1.00 84.25 131 TYR A N 1
ATOM 1061 C CA . TYR A 1 131 ? -12.106 3.997 12.021 1.00 84.25 131 TYR A CA 1
ATOM 1062 C C . TYR A 1 131 ? -12.546 3.741 13.462 1.00 84.25 131 TYR A C 1
ATOM 1064 O O . TYR A 1 131 ? -11.726 3.930 14.367 1.00 84.25 131 TYR A O 1
ATOM 1072 N N . PRO A 1 132 ? -13.778 3.250 13.691 1.00 82.12 132 PRO A N 1
ATOM 1073 C CA . PRO A 1 132 ? -14.279 2.947 15.033 1.00 82.12 132 PRO A CA 1
ATOM 1074 C C . PRO A 1 132 ? -13.375 1.997 15.831 1.00 82.12 132 PRO A C 1
ATOM 1076 O O . PRO A 1 132 ? -13.270 2.126 17.046 1.00 82.12 132 PRO A O 1
ATOM 1079 N N . LEU A 1 133 ? -12.646 1.104 15.149 1.00 83.31 133 LEU A N 1
ATOM 1080 C CA . LEU A 1 133 ? -11.657 0.210 15.759 1.00 83.31 133 LEU A CA 1
ATOM 1081 C C . LEU A 1 133 ? -10.642 0.949 16.649 1.00 83.31 133 LEU A C 1
ATOM 1083 O O . LEU A 1 133 ? -10.242 0.418 17.682 1.00 83.31 133 LEU A O 1
ATOM 1087 N N . PHE A 1 134 ? -10.225 2.163 16.274 1.00 86.56 134 PHE A N 1
ATOM 1088 C CA . PHE A 1 134 ? -9.236 2.918 17.048 1.00 86.56 134 PHE A CA 1
ATOM 1089 C C . PHE A 1 134 ? -9.775 3.438 18.382 1.00 86.56 134 PHE A C 1
ATOM 1091 O O . PHE A 1 134 ? -8.978 3.682 19.282 1.00 86.56 134 PHE A O 1
ATOM 1098 N N . ASP A 1 135 ? -11.095 3.539 18.547 1.00 85.94 135 ASP A N 1
ATOM 1099 C CA . ASP A 1 135 ? -11.702 3.945 19.818 1.00 85.94 135 ASP A CA 1
ATOM 1100 C C . ASP A 1 135 ? -11.599 2.844 20.884 1.00 85.94 135 ASP A C 1
ATOM 1102 O O . ASP A 1 135 ? -11.524 3.118 22.079 1.00 85.94 135 ASP A O 1
ATOM 1106 N N . HIS A 1 136 ? -11.512 1.584 20.450 1.00 84.56 136 HIS A N 1
ATOM 1107 C CA . HIS A 1 136 ? -11.333 0.432 21.334 1.00 84.56 136 HIS A CA 1
ATOM 1108 C C . HIS A 1 136 ? -9.867 0.180 21.721 1.00 84.56 136 HIS A C 1
ATOM 1110 O O . HIS A 1 136 ? -9.590 -0.650 22.589 1.00 84.56 136 HIS A O 1
ATOM 1116 N N . LEU A 1 137 ? -8.911 0.871 21.091 1.00 86.88 137 LEU A N 1
ATOM 1117 C CA . LEU A 1 137 ? -7.483 0.642 21.298 1.00 86.88 137 LEU A CA 1
ATOM 1118 C C . LEU A 1 137 ? -6.897 1.643 22.301 1.00 86.88 137 LEU A C 1
ATOM 1120 O O . LEU A 1 137 ? -6.938 2.853 22.109 1.00 86.88 137 LEU A O 1
ATOM 1124 N N . ASN A 1 138 ? -6.256 1.128 23.354 1.00 89.69 138 ASN A N 1
ATOM 1125 C CA . ASN A 1 138 ? -5.407 1.948 24.223 1.00 89.69 138 ASN A CA 1
ATOM 1126 C C . ASN A 1 138 ? -4.175 2.455 23.437 1.00 89.69 138 ASN A C 1
ATOM 1128 O O . ASN A 1 138 ? -3.735 1.814 22.481 1.00 89.69 138 ASN A O 1
ATOM 1132 N N . GLY A 1 139 ? -3.558 3.560 23.866 1.00 88.62 139 GLY A N 1
ATOM 1133 C CA . GLY A 1 139 ? -2.415 4.185 23.186 1.00 88.62 139 GLY A CA 1
ATOM 1134 C C . GLY A 1 139 ? -1.219 3.246 22.967 1.00 88.62 139 GLY A C 1
ATOM 1135 O O . GLY A 1 139 ? -0.517 3.354 21.958 1.00 88.62 139 GLY A O 1
ATOM 1136 N N . VAL A 1 140 ? -1.023 2.265 23.857 1.00 93.00 140 VAL A N 1
ATOM 1137 C CA . VAL A 1 140 ? -0.005 1.211 23.691 1.00 93.00 140 VAL A CA 1
ATOM 1138 C C . VAL A 1 140 ? -0.319 0.330 22.481 1.00 93.00 140 VAL A C 1
ATOM 1140 O O . VAL A 1 140 ? 0.548 0.121 21.634 1.00 93.00 140 VAL A O 1
ATOM 1143 N N . TYR A 1 141 ? -1.560 -0.146 22.357 1.00 92.69 141 TYR A N 1
ATOM 1144 C CA . TYR A 1 141 ? -1.973 -0.974 21.225 1.00 92.69 141 TYR A CA 1
ATOM 1145 C C . TYR A 1 141 ? -1.975 -0.176 19.924 1.00 92.69 141 TYR A C 1
ATOM 1147 O O . TYR A 1 141 ? -1.514 -0.687 18.909 1.00 92.69 141 TYR A O 1
ATOM 1155 N N . PHE A 1 142 ? -2.390 1.093 19.957 1.00 93.12 142 PHE A N 1
ATOM 1156 C CA . PHE A 1 142 ? -2.300 1.985 18.801 1.00 93.12 142 PHE A CA 1
ATOM 1157 C C . PHE A 1 142 ? -0.857 2.099 18.282 1.00 93.12 142 PHE A C 1
ATOM 1159 O O . PHE A 1 142 ? -0.601 1.920 17.090 1.00 93.12 142 PHE A O 1
ATOM 1166 N N . THR A 1 143 ? 0.102 2.309 19.190 1.00 93.50 143 THR A N 1
ATOM 1167 C CA . THR A 1 143 ? 1.535 2.345 18.853 1.00 93.50 143 THR A CA 1
ATOM 1168 C C . THR A 1 143 ? 2.021 0.995 18.318 1.00 93.50 143 THR A C 1
ATOM 1170 O O . THR A 1 143 ? 2.783 0.948 17.353 1.00 93.50 143 THR A O 1
ATOM 1173 N N . GLY A 1 144 ? 1.548 -0.112 18.893 1.00 95.75 144 GLY A N 1
ATOM 1174 C CA . GLY A 1 144 ? 1.850 -1.460 18.413 1.00 95.75 144 GLY A CA 1
ATOM 1175 C C . GLY A 1 144 ? 1.379 -1.702 16.975 1.00 95.75 144 GLY A C 1
ATOM 1176 O O . GLY A 1 144 ? 2.162 -2.169 16.149 1.00 95.75 144 GLY A O 1
ATOM 1177 N N . VAL A 1 145 ? 0.139 -1.326 16.646 1.00 93.38 145 VAL A N 1
ATOM 1178 C CA . VAL A 1 145 ? -0.413 -1.454 15.284 1.00 93.38 145 VAL A CA 1
ATOM 1179 C C . VAL A 1 145 ? 0.339 -0.551 14.301 1.00 93.38 145 VAL A C 1
ATOM 1181 O O . VAL A 1 145 ? 0.596 -0.965 13.171 1.00 93.38 145 VAL A O 1
ATOM 1184 N N . PHE A 1 146 ? 0.766 0.644 14.722 1.00 95.38 146 PHE A N 1
ATOM 1185 C CA . PHE A 1 146 ? 1.616 1.514 13.903 1.00 95.38 146 PHE A CA 1
ATOM 1186 C C . PHE A 1 146 ? 2.962 0.854 13.559 1.00 95.38 146 PHE A C 1
ATOM 1188 O O . PHE A 1 146 ? 3.339 0.787 12.388 1.00 95.38 146 PHE A O 1
ATOM 1195 N N . ILE A 1 147 ? 3.667 0.308 14.555 1.00 96.69 147 ILE A N 1
ATOM 1196 C CA . ILE A 1 147 ? 4.946 -0.390 14.339 1.00 96.69 147 ILE A CA 1
ATOM 1197 C C . ILE A 1 147 ? 4.745 -1.610 13.434 1.00 96.69 147 ILE A C 1
ATOM 1199 O O . ILE A 1 147 ? 5.508 -1.806 12.485 1.00 96.69 147 ILE A O 1
ATOM 1203 N N . LEU A 1 148 ? 3.695 -2.399 13.684 1.00 96.06 148 LEU A N 1
ATOM 1204 C CA . LEU A 1 148 ? 3.350 -3.555 12.860 1.00 96.06 148 LEU A CA 1
ATOM 1205 C C . LEU A 1 148 ? 3.072 -3.150 11.408 1.00 96.06 148 LEU A C 1
ATOM 1207 O O . LEU A 1 148 ? 3.528 -3.831 10.494 1.00 96.06 148 LEU A O 1
ATOM 1211 N N . SER A 1 149 ? 2.394 -2.023 11.187 1.00 95.69 149 SER A N 1
ATOM 1212 C CA . SER A 1 149 ? 2.115 -1.493 9.848 1.00 95.69 149 SER A CA 1
ATOM 1213 C C . SER A 1 149 ? 3.395 -1.077 9.121 1.00 95.69 149 SER A C 1
ATOM 1215 O O . SER A 1 149 ? 3.573 -1.418 7.954 1.00 95.69 149 SER A O 1
ATOM 1217 N N . CYS A 1 150 ? 4.332 -0.415 9.808 1.00 96.56 150 CYS A N 1
ATOM 1218 C CA . CYS A 1 150 ? 5.642 -0.068 9.245 1.00 96.56 150 CYS A CA 1
ATOM 1219 C C . CYS A 1 150 ? 6.432 -1.315 8.819 1.00 96.56 150 CYS A C 1
ATOM 1221 O O . CYS A 1 150 ? 6.984 -1.353 7.717 1.00 96.56 150 CYS A O 1
ATOM 1223 N N . ILE A 1 151 ? 6.461 -2.346 9.671 1.00 96.69 151 ILE A N 1
ATOM 1224 C CA . ILE A 1 151 ? 7.117 -3.624 9.366 1.00 96.69 151 ILE A CA 1
ATOM 1225 C C . ILE A 1 151 ? 6.404 -4.317 8.201 1.00 96.69 151 ILE A C 1
ATOM 1227 O O . ILE A 1 151 ? 7.065 -4.759 7.264 1.00 96.69 151 ILE A O 1
ATOM 1231 N N . GLY A 1 152 ? 5.071 -4.365 8.226 1.00 95.88 152 GLY A N 1
ATOM 1232 C CA . GLY A 1 152 ? 4.243 -4.984 7.196 1.00 95.88 152 GLY A CA 1
ATOM 1233 C C . GLY A 1 152 ? 4.456 -4.362 5.819 1.00 95.88 152 GLY A C 1
ATOM 1234 O O . GLY A 1 152 ? 4.729 -5.082 4.865 1.00 95.88 152 GLY A O 1
ATOM 1235 N N . PHE A 1 153 ? 4.433 -3.032 5.706 1.00 95.69 153 PHE A N 1
ATOM 1236 C CA . PHE A 1 153 ? 4.695 -2.346 4.435 1.00 95.69 153 PHE A CA 1
ATOM 1237 C C . PHE A 1 153 ? 6.130 -2.560 3.938 1.00 95.69 153 PHE A C 1
ATOM 1239 O O . PHE A 1 153 ? 6.333 -2.811 2.751 1.00 95.69 153 PHE A O 1
ATOM 1246 N N . CYS A 1 154 ? 7.129 -2.541 4.829 1.00 95.31 154 CYS A N 1
ATOM 1247 C CA . CYS A 1 154 ? 8.501 -2.892 4.452 1.00 95.31 154 CYS A CA 1
ATOM 1248 C C . CYS A 1 154 ? 8.607 -4.343 3.956 1.00 95.31 154 CYS A C 1
ATOM 1250 O O . CYS A 1 154 ? 9.297 -4.608 2.972 1.00 95.31 154 CYS A O 1
ATOM 1252 N N . ALA A 1 155 ? 7.921 -5.279 4.616 1.00 95.88 155 ALA A N 1
ATOM 1253 C CA . ALA A 1 155 ? 7.896 -6.684 4.230 1.00 95.88 155 ALA A CA 1
ATOM 1254 C C . ALA A 1 155 ? 7.205 -6.887 2.877 1.00 95.88 155 ALA A C 1
ATOM 1256 O O . ALA A 1 155 ? 7.726 -7.622 2.045 1.00 95.88 155 ALA A O 1
ATOM 1257 N N . LEU A 1 156 ? 6.093 -6.192 2.619 1.00 95.25 156 LEU A N 1
ATOM 1258 C CA . LEU A 1 156 ? 5.406 -6.217 1.326 1.00 95.25 156 LEU A CA 1
ATOM 1259 C C . LEU A 1 156 ? 6.289 -5.665 0.206 1.00 95.25 156 LEU A C 1
ATOM 1261 O O . LEU A 1 156 ? 6.348 -6.258 -0.865 1.00 95.25 156 LEU A O 1
ATOM 1265 N N . TYR A 1 157 ? 7.035 -4.589 0.453 1.00 94.38 157 TYR A N 1
ATOM 1266 C CA . TYR A 1 157 ? 8.006 -4.085 -0.517 1.00 94.38 157 TYR A CA 1
ATOM 1267 C C . TYR A 1 157 ? 9.074 -5.142 -0.864 1.00 94.38 157 TYR A C 1
ATOM 1269 O O . TYR A 1 157 ? 9.341 -5.394 -2.039 1.00 94.38 157 TYR A O 1
ATOM 1277 N N . VAL A 1 158 ? 9.651 -5.806 0.147 1.00 93.50 158 VAL A N 1
ATOM 1278 C CA . VAL A 1 158 ? 10.642 -6.880 -0.065 1.00 93.50 158 VAL A CA 1
ATOM 1279 C C . VAL A 1 158 ? 10.017 -8.090 -0.760 1.00 93.50 158 VAL A C 1
ATOM 1281 O O . VAL A 1 158 ? 10.654 -8.686 -1.624 1.00 93.50 158 VAL A O 1
ATOM 1284 N N . LEU A 1 159 ? 8.779 -8.445 -0.413 1.00 93.69 159 LEU A N 1
ATOM 1285 C CA . LEU A 1 159 ? 8.037 -9.530 -1.048 1.00 93.69 159 LEU A CA 1
ATOM 1286 C C . LEU A 1 159 ? 7.803 -9.242 -2.533 1.00 93.69 159 LEU A C 1
ATOM 1288 O O . LEU A 1 159 ? 8.030 -10.123 -3.354 1.00 93.69 159 LEU A O 1
ATOM 1292 N N . GLY A 1 160 ? 7.416 -8.015 -2.886 1.00 91.62 160 GLY A N 1
ATOM 1293 C CA . GLY A 1 160 ? 7.259 -7.603 -4.279 1.00 91.62 160 GLY A CA 1
ATOM 1294 C C . GLY A 1 160 ? 8.569 -7.715 -5.065 1.00 91.62 160 GLY A C 1
ATOM 1295 O O . GLY A 1 160 ? 8.576 -8.259 -6.167 1.00 91.62 160 GLY A O 1
ATOM 1296 N N . ASP A 1 161 ? 9.688 -7.268 -4.479 1.00 91.00 161 ASP A N 1
ATOM 1297 C CA . ASP A 1 161 ? 11.027 -7.375 -5.089 1.00 91.00 161 ASP A CA 1
ATOM 1298 C C . ASP A 1 161 ? 11.443 -8.842 -5.268 1.00 91.00 161 ASP A C 1
ATOM 1300 O O . ASP A 1 161 ? 11.962 -9.235 -6.315 1.00 91.00 161 ASP A O 1
ATOM 1304 N N . PHE A 1 162 ? 11.153 -9.681 -4.271 1.00 90.56 162 PHE A N 1
ATOM 1305 C CA . PHE A 1 162 ? 11.395 -11.118 -4.327 1.00 90.56 162 PHE A CA 1
ATOM 1306 C C . PHE A 1 162 ? 10.571 -11.795 -5.426 1.00 90.56 162 PHE A C 1
ATOM 1308 O O . PHE A 1 162 ? 11.145 -12.499 -6.252 1.00 90.56 162 PHE A O 1
ATOM 1315 N N . MET A 1 163 ? 9.257 -11.554 -5.483 1.00 89.25 163 MET A N 1
ATOM 1316 C CA . MET A 1 163 ? 8.376 -12.119 -6.511 1.00 89.25 163 MET A CA 1
ATOM 1317 C C . MET A 1 163 ? 8.838 -11.725 -7.914 1.00 89.25 163 MET A C 1
ATOM 1319 O O . MET A 1 163 ? 8.963 -12.577 -8.790 1.00 89.25 163 MET A O 1
ATOM 1323 N N . ASN A 1 164 ? 9.165 -10.447 -8.107 1.00 88.50 164 ASN A N 1
ATOM 1324 C CA . ASN A 1 164 ? 9.666 -9.947 -9.378 1.00 88.50 164 ASN A CA 1
ATOM 1325 C C . ASN A 1 164 ? 11.032 -10.559 -9.743 1.00 88.50 164 ASN A C 1
ATOM 1327 O O . ASN A 1 164 ? 11.259 -10.923 -10.894 1.00 88.50 164 ASN A O 1
ATOM 1331 N N . THR A 1 165 ? 11.926 -10.738 -8.768 1.00 85.88 165 THR A N 1
ATOM 1332 C CA . THR A 1 165 ? 13.225 -11.393 -8.981 1.00 85.88 165 THR A CA 1
ATOM 1333 C C . THR A 1 165 ? 13.055 -12.861 -9.370 1.00 85.88 165 THR A C 1
ATOM 1335 O O . THR A 1 165 ? 13.679 -13.308 -10.324 1.00 85.88 165 THR A O 1
ATOM 1338 N N . VAL A 1 166 ? 12.193 -13.608 -8.678 1.00 86.31 166 VAL A N 1
ATOM 1339 C CA . VAL A 1 166 ? 11.945 -15.034 -8.953 1.00 86.31 166 VAL A CA 1
ATOM 1340 C C . VAL A 1 166 ? 11.342 -15.251 -10.341 1.00 86.31 166 VAL A C 1
ATOM 1342 O O . VAL A 1 166 ? 11.707 -16.208 -11.017 1.00 86.31 166 VAL A O 1
ATOM 1345 N N . LEU A 1 167 ? 10.435 -14.371 -10.774 1.00 85.25 167 LEU A N 1
ATOM 1346 C CA . LEU A 1 167 ? 9.771 -14.491 -12.073 1.00 85.25 167 LEU A CA 1
ATOM 1347 C C . LEU A 1 167 ? 10.675 -14.090 -13.245 1.00 85.25 167 LEU A C 1
ATOM 1349 O O . LEU A 1 167 ? 10.619 -14.717 -14.302 1.00 85.25 167 LEU A O 1
ATOM 1353 N N . TRP A 1 168 ? 11.497 -13.050 -13.074 1.00 81.06 168 TRP A N 1
ATOM 1354 C CA . TRP A 1 168 ? 12.156 -12.383 -14.201 1.00 81.06 168 TRP A CA 1
ATOM 1355 C C . TRP A 1 168 ? 13.686 -12.454 -14.203 1.00 81.06 168 TRP A C 1
ATOM 1357 O O . TRP A 1 168 ? 14.291 -12.226 -15.253 1.00 81.06 168 TRP A O 1
ATOM 1367 N N . VAL A 1 169 ? 14.343 -12.760 -13.077 1.00 72.75 169 VAL A N 1
ATOM 1368 C CA . VAL A 1 169 ? 15.806 -12.916 -13.047 1.00 72.75 169 VAL A CA 1
ATOM 1369 C C . VAL A 1 169 ? 16.168 -14.353 -13.425 1.00 72.75 169 VAL A C 1
ATOM 1371 O O . VAL A 1 169 ? 15.743 -15.290 -12.750 1.00 72.75 169 VAL A O 1
ATOM 1374 N N . PRO A 1 170 ? 16.987 -14.568 -14.472 1.00 58.97 170 PRO A N 1
ATOM 1375 C CA . PRO A 1 170 ? 17.457 -15.902 -14.808 1.00 58.97 170 PRO A CA 1
ATOM 1376 C C . PRO A 1 170 ? 18.314 -16.443 -13.660 1.00 58.97 170 PRO A C 1
ATOM 1378 O O . PRO A 1 170 ? 19.408 -15.936 -13.400 1.00 58.97 170 PRO A O 1
ATOM 1381 N N . HIS A 1 171 ? 17.863 -17.508 -12.993 1.00 49.59 171 HIS A N 1
ATOM 1382 C CA . HIS A 1 171 ? 18.808 -18.404 -12.333 1.00 49.59 171 HIS A CA 1
ATOM 1383 C C . HIS A 1 171 ? 19.797 -18.86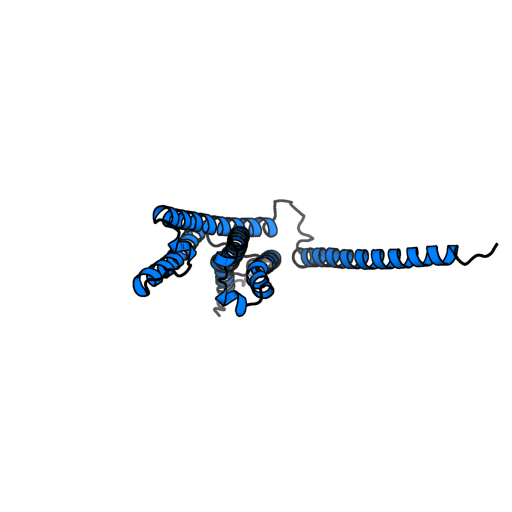5 -13.405 1.00 49.59 171 HIS A C 1
ATOM 1385 O O . HIS A 1 171 ? 19.376 -19.207 -14.507 1.00 49.59 171 HIS A O 1
ATOM 1391 N N . HIS A 1 172 ? 21.098 -18.827 -13.115 1.00 41.38 172 HIS A N 1
ATOM 1392 C CA . HIS A 1 172 ? 22.155 -19.315 -13.997 1.00 41.38 172 HIS A CA 1
ATOM 1393 C C . HIS A 1 172 ? 21.889 -20.765 -14.451 1.00 41.38 172 HIS A C 1
ATOM 1395 O O . HIS A 1 172 ? 22.407 -21.717 -13.880 1.00 41.38 172 HIS A O 1
ATOM 1401 N N . ILE A 1 173 ? 21.104 -20.932 -15.508 1.00 43.16 173 ILE A N 1
ATOM 1402 C CA . ILE A 1 173 ? 21.140 -22.078 -16.395 1.00 43.16 173 ILE A CA 1
ATOM 1403 C C . ILE A 1 173 ? 21.602 -21.490 -17.714 1.00 43.16 173 ILE A C 1
ATOM 1405 O O . ILE A 1 173 ? 20.879 -20.762 -18.394 1.00 43.16 173 ILE A O 1
ATOM 1409 N N . THR A 1 174 ? 22.868 -21.737 -18.019 1.00 36.84 174 THR A N 1
ATOM 1410 C CA . THR A 1 174 ? 23.530 -21.391 -19.269 1.00 36.84 174 THR A CA 1
ATOM 1411 C C . THR A 1 174 ? 22.835 -22.140 -20.406 1.00 36.84 174 THR A C 1
ATOM 1413 O O . THR A 1 174 ? 23.287 -23.194 -20.842 1.00 36.84 174 THR A O 1
ATOM 1416 N N . PHE A 1 175 ? 21.705 -21.630 -20.890 1.00 34.31 175 PHE A N 1
ATOM 1417 C CA . PHE A 1 175 ? 21.172 -22.069 -22.170 1.00 34.31 175 PHE A CA 1
ATOM 1418 C C . PHE A 1 175 ? 21.961 -21.359 -23.278 1.00 34.31 175 PHE A C 1
ATOM 1420 O O . PHE A 1 175 ? 22.089 -20.131 -23.245 1.00 34.31 175 PHE A O 1
ATOM 1427 N N . PRO A 1 176 ? 22.540 -22.103 -24.242 1.00 30.70 176 PRO A N 1
ATOM 1428 C CA . PRO A 1 176 ? 23.269 -21.509 -25.352 1.00 30.70 176 PRO A CA 1
ATOM 1429 C C . PRO A 1 176 ? 22.351 -20.555 -26.121 1.00 30.70 176 PRO A C 1
ATOM 1431 O O . PRO A 1 176 ? 21.155 -20.803 -26.278 1.00 30.70 176 PRO A O 1
ATOM 1434 N N . ALA A 1 177 ? 22.942 -19.449 -26.574 1.00 39.22 177 ALA A N 1
ATOM 1435 C CA . ALA A 1 177 ? 22.309 -18.243 -27.104 1.00 39.22 177 ALA A CA 1
ATOM 1436 C C . ALA A 1 177 ? 21.576 -18.414 -28.456 1.00 39.22 177 ALA A C 1
ATOM 1438 O O . ALA A 1 177 ? 21.726 -17.595 -29.357 1.00 39.22 177 ALA A O 1
ATOM 1439 N N . SER A 1 178 ? 20.767 -19.461 -28.615 1.00 36.88 178 SER A N 1
ATOM 1440 C CA . SER A 1 178 ? 19.960 -19.710 -29.813 1.00 36.88 178 SER A CA 1
ATOM 1441 C C . SER A 1 178 ? 18.451 -19.775 -29.557 1.00 36.88 178 SER A C 1
ATOM 1443 O O . SER A 1 178 ? 17.696 -19.935 -30.512 1.00 36.88 178 SER A O 1
ATOM 1445 N N . ARG A 1 179 ? 17.973 -19.605 -28.311 1.00 39.81 179 ARG A N 1
ATOM 1446 C CA . ARG A 1 179 ? 16.524 -19.593 -28.000 1.00 39.81 179 ARG A CA 1
ATOM 1447 C C . ARG A 1 179 ? 16.092 -18.583 -26.925 1.00 39.81 179 ARG A C 1
ATOM 1449 O O . ARG A 1 179 ? 15.177 -18.854 -26.158 1.00 39.81 179 ARG A O 1
ATOM 1456 N N . CYS A 1 180 ? 16.692 -17.395 -26.871 1.00 40.03 180 CYS A N 1
ATOM 1457 C CA . CYS A 1 180 ? 16.215 -16.318 -25.984 1.00 40.03 180 CYS A CA 1
ATOM 1458 C C . CYS A 1 180 ? 15.111 -15.479 -26.647 1.00 40.03 180 CYS A C 1
ATOM 1460 O O . CYS A 1 180 ? 15.295 -14.302 -26.944 1.00 40.03 180 CYS A O 1
ATOM 1462 N N . LEU A 1 181 ? 13.967 -16.113 -26.910 1.00 42.47 181 LEU A N 1
ATOM 1463 C CA . LEU A 1 181 ? 12.760 -15.469 -27.441 1.00 42.47 181 LEU A CA 1
ATOM 1464 C C . LEU A 1 181 ? 11.509 -16.229 -26.959 1.00 42.47 181 LEU A C 1
ATOM 1466 O O . LEU A 1 181 ? 10.684 -16.643 -27.761 1.00 42.47 181 LEU A O 1
ATOM 1470 N N . CYS A 1 182 ? 11.403 -16.512 -25.654 1.00 43.00 182 CYS A N 1
ATOM 1471 C CA . CYS A 1 182 ? 10.293 -17.295 -25.082 1.00 43.00 182 CYS A CA 1
ATOM 1472 C C . CYS A 1 182 ? 10.092 -17.014 -23.580 1.00 43.00 182 CYS A C 1
ATOM 1474 O O . CYS A 1 182 ? 10.345 -17.879 -22.754 1.00 43.00 182 CYS A O 1
ATOM 1476 N N . SER A 1 183 ? 9.640 -15.813 -23.205 1.00 48.41 183 SER A N 1
ATOM 1477 C CA . SER A 1 183 ? 9.025 -15.627 -21.875 1.00 48.41 183 SER A CA 1
ATOM 1478 C C . SER A 1 183 ? 7.605 -15.082 -22.009 1.00 48.41 183 SER A C 1
ATOM 1480 O O . SER A 1 183 ? 6.668 -15.768 -21.618 1.00 48.41 183 SER A O 1
ATOM 1482 N N . GLU A 1 184 ? 7.387 -13.980 -22.737 1.00 50.19 184 GLU A N 1
ATOM 1483 C CA . GLU A 1 184 ? 6.012 -13.490 -22.949 1.00 50.19 184 GLU A CA 1
ATOM 1484 C C . GLU A 1 184 ? 5.137 -14.460 -23.755 1.00 50.19 184 GLU A C 1
ATOM 1486 O O . GLU A 1 184 ? 3.993 -14.716 -23.393 1.00 50.19 184 GLU A O 1
ATOM 1491 N N . ILE A 1 185 ? 5.685 -15.070 -24.812 1.00 46.97 185 ILE A N 1
ATOM 1492 C CA . ILE A 1 185 ? 4.954 -16.059 -25.616 1.00 46.97 185 ILE A CA 1
ATOM 1493 C C . ILE A 1 185 ? 4.830 -17.393 -24.876 1.00 46.97 185 ILE A C 1
ATOM 1495 O O . ILE A 1 185 ? 3.836 -18.076 -25.076 1.00 46.97 185 ILE A O 1
ATOM 1499 N N . GLU A 1 186 ? 5.784 -17.767 -24.022 1.00 50.44 186 GLU A N 1
ATOM 1500 C CA . GLU A 1 186 ? 5.775 -19.080 -23.370 1.00 50.44 186 GLU A CA 1
ATOM 1501 C C . GLU A 1 186 ? 4.904 -19.090 -22.111 1.00 50.44 186 GLU A C 1
ATOM 1503 O O . GLU A 1 186 ? 4.162 -20.038 -21.917 1.00 50.44 186 GLU A O 1
ATOM 1508 N N . VAL A 1 187 ? 4.865 -18.010 -21.321 1.00 54.47 187 VAL A N 1
ATOM 1509 C CA . VAL A 1 187 ? 3.908 -17.868 -20.209 1.00 54.47 187 VAL A CA 1
ATOM 1510 C C . VAL A 1 187 ? 2.488 -17.676 -20.744 1.00 54.47 187 VAL A C 1
ATOM 1512 O O . VAL A 1 187 ? 1.574 -18.349 -20.276 1.00 54.47 187 VAL A O 1
ATOM 1515 N N . MET A 1 188 ? 2.278 -16.862 -21.791 1.00 46.44 188 MET A N 1
ATOM 1516 C CA . MET A 1 188 ? 0.967 -16.821 -22.458 1.00 46.44 188 MET A CA 1
ATOM 1517 C C . MET A 1 188 ? 0.617 -18.139 -23.156 1.00 46.44 188 MET A C 1
ATOM 1519 O O . MET A 1 188 ? -0.566 -18.465 -23.219 1.00 46.44 188 MET A O 1
ATOM 1523 N N . ARG A 1 189 ? 1.583 -18.908 -23.682 1.00 48.88 189 ARG A N 1
ATOM 1524 C CA . ARG A 1 189 ? 1.328 -20.257 -24.216 1.00 48.88 189 ARG A CA 1
ATOM 1525 C C . ARG A 1 189 ? 0.995 -21.232 -23.107 1.00 48.88 189 ARG A C 1
ATOM 1527 O O . ARG A 1 189 ? 0.045 -21.961 -23.306 1.00 48.88 189 ARG A O 1
ATOM 1534 N N . LEU A 1 190 ? 1.687 -21.210 -21.972 1.00 52.97 190 LEU A N 1
ATOM 1535 C CA . LEU A 1 190 ? 1.423 -22.082 -20.828 1.00 52.97 190 LEU A CA 1
ATOM 1536 C C . LEU A 1 190 ? 0.068 -21.769 -20.188 1.00 52.97 190 LEU A C 1
ATOM 1538 O O . LEU A 1 190 ? -0.710 -22.675 -19.920 1.00 52.97 190 LEU A O 1
ATOM 1542 N N . ILE A 1 191 ? -0.282 -20.488 -20.044 1.00 54.22 191 ILE A N 1
ATOM 1543 C CA . ILE A 1 191 ? -1.622 -20.074 -19.607 1.00 54.22 191 ILE A CA 1
ATOM 1544 C C . ILE A 1 191 ? -2.673 -20.466 -20.659 1.00 54.22 191 ILE A C 1
ATOM 1546 O O . ILE A 1 191 ? -3.752 -20.934 -20.305 1.00 54.22 191 ILE A O 1
ATOM 1550 N N . ARG A 1 192 ? -2.371 -20.343 -21.961 1.00 48.81 192 ARG A N 1
ATOM 1551 C CA . ARG A 1 192 ? -3.261 -20.786 -23.049 1.00 48.81 192 ARG A CA 1
ATOM 1552 C C . ARG A 1 192 ? -3.402 -22.309 -23.109 1.00 48.81 192 ARG A C 1
ATOM 1554 O O . ARG A 1 192 ? -4.500 -22.766 -23.404 1.00 48.81 192 ARG A O 1
ATOM 1561 N N . THR A 1 193 ? -2.357 -23.086 -22.830 1.00 49.50 193 THR A N 1
ATOM 1562 C CA . THR A 1 193 ? -2.417 -24.551 -22.778 1.00 49.50 193 THR A CA 1
ATOM 1563 C C . THR A 1 193 ? -3.150 -25.005 -21.528 1.00 49.50 193 THR A C 1
ATOM 1565 O O . THR A 1 193 ? -4.056 -25.805 -21.674 1.00 49.50 193 THR A O 1
ATOM 1568 N N . SER A 1 194 ? -2.920 -24.407 -20.353 1.00 48.88 194 SER A N 1
ATOM 1569 C CA . SER A 1 194 ? -3.713 -24.698 -19.147 1.00 48.88 194 SER A CA 1
ATOM 1570 C C . SER A 1 194 ? -5.195 -24.331 -19.307 1.00 48.88 194 SER A C 1
ATOM 1572 O O . SER A 1 194 ? -6.065 -25.062 -18.843 1.00 48.88 194 SER A O 1
ATOM 1574 N N . PHE A 1 195 ? -5.516 -23.230 -19.996 1.00 47.31 195 PHE A N 1
ATOM 1575 C CA . PHE A 1 195 ? -6.909 -22.841 -20.261 1.00 47.31 195 PHE A CA 1
ATOM 1576 C C . PHE A 1 195 ? -7.561 -23.678 -21.379 1.00 47.31 195 PHE A C 1
ATOM 1578 O O . PHE A 1 195 ? -8.772 -23.894 -21.371 1.00 47.31 195 PHE A O 1
ATOM 1585 N N . SER A 1 196 ? -6.770 -24.171 -22.338 1.00 43.75 196 SER A N 1
ATOM 1586 C CA . SER A 1 196 ? -7.225 -25.114 -23.367 1.00 43.75 196 SER A CA 1
ATOM 1587 C C . SER A 1 196 ? -7.442 -26.515 -22.791 1.00 43.75 196 SER A C 1
ATOM 1589 O O . SER A 1 196 ? -8.442 -27.136 -23.127 1.00 43.75 196 SER A O 1
ATOM 1591 N N . GLU A 1 197 ? -6.556 -26.978 -21.905 1.00 50.44 197 GLU A N 1
ATOM 1592 C CA . GLU A 1 197 ? -6.658 -28.255 -21.188 1.00 50.44 197 GLU A CA 1
ATOM 1593 C C . GLU A 1 197 ? -7.858 -28.266 -20.235 1.00 50.44 197 GLU A C 1
ATOM 1595 O O . GLU A 1 197 ? -8.590 -29.254 -20.182 1.00 50.44 197 GLU A O 1
ATOM 1600 N N . GLY A 1 198 ? -8.130 -27.140 -19.562 1.00 43.91 198 GLY A N 1
ATOM 1601 C CA . GLY A 1 198 ? -9.337 -26.956 -18.752 1.00 43.91 198 GLY A CA 1
ATOM 1602 C C . GLY A 1 198 ? -10.631 -27.081 -19.563 1.00 43.91 198 GLY A C 1
ATOM 1603 O O . GLY A 1 198 ? -11.556 -27.761 -19.129 1.00 43.91 198 GLY A O 1
ATOM 1604 N N . LYS A 1 199 ? -10.678 -26.521 -20.783 1.00 46.28 199 LYS A N 1
ATOM 1605 C CA . LYS A 1 199 ? -11.833 -26.675 -21.687 1.00 46.28 199 LYS A CA 1
ATOM 1606 C C . LYS A 1 199 ? -11.987 -28.091 -22.235 1.00 46.28 199 LYS A C 1
ATOM 1608 O O . LYS A 1 199 ? -13.115 -28.545 -22.372 1.00 46.28 199 LYS A O 1
ATOM 1613 N N . THR A 1 200 ? -10.897 -28.793 -22.546 1.00 46.59 200 THR A N 1
ATOM 1614 C CA . THR A 1 200 ? -10.980 -30.197 -22.982 1.00 46.59 200 THR A CA 1
ATOM 1615 C C . THR A 1 200 ? -11.402 -31.126 -21.856 1.00 46.59 200 THR A C 1
ATOM 1617 O O . THR A 1 200 ? -12.183 -32.023 -22.127 1.00 46.59 200 THR A O 1
ATOM 1620 N N . HIS A 1 201 ? -10.987 -30.892 -20.607 1.00 42.25 201 HIS A N 1
ATOM 1621 C CA . HIS A 1 201 ? -11.464 -31.690 -19.474 1.00 42.25 201 HIS A CA 1
ATOM 1622 C C . HIS A 1 201 ? -12.945 -31.448 -19.170 1.00 42.25 201 HIS A C 1
ATOM 1624 O O . HIS A 1 201 ? -13.666 -32.402 -18.906 1.00 42.25 201 HIS A O 1
ATOM 1630 N N . GLU A 1 202 ? -13.427 -30.207 -19.254 1.00 47.62 202 GLU A N 1
ATOM 1631 C CA . GLU A 1 202 ? -14.853 -29.898 -19.075 1.00 47.62 202 GLU A CA 1
ATOM 1632 C C . GLU A 1 202 ? -15.695 -30.500 -20.216 1.00 47.62 202 GLU A C 1
ATOM 1634 O O . GLU A 1 202 ? -16.718 -31.136 -19.979 1.00 47.62 202 GLU A O 1
ATOM 1639 N N . GLN A 1 203 ? -15.191 -30.432 -21.454 1.00 42.56 203 GLN A N 1
ATOM 1640 C CA . GLN A 1 203 ? -15.855 -31.001 -22.624 1.00 42.56 203 GLN A CA 1
ATOM 1641 C C . GLN A 1 203 ? -15.804 -32.539 -22.644 1.00 42.56 203 GLN A C 1
ATOM 1643 O O . GLN A 1 203 ? -16.799 -33.154 -23.010 1.00 42.56 203 GLN A O 1
ATOM 1648 N N . GLU A 1 204 ? -14.709 -33.176 -22.214 1.00 42.66 204 GLU A N 1
ATOM 1649 C CA . GLU A 1 204 ? -14.553 -34.636 -22.091 1.00 42.66 204 GLU A CA 1
ATOM 1650 C C . GLU A 1 204 ? -15.390 -35.204 -20.937 1.00 42.66 204 GLU A C 1
ATOM 1652 O O . GLU A 1 204 ? -15.995 -36.260 -21.100 1.00 42.66 204 GLU A O 1
ATOM 1657 N N . VAL A 1 205 ? -15.521 -34.489 -19.813 1.00 48.22 205 VAL A N 1
ATOM 1658 C CA . VAL A 1 205 ? -16.440 -34.862 -18.721 1.00 48.22 205 VAL A CA 1
ATOM 1659 C C . VAL A 1 205 ? -17.897 -34.777 -19.185 1.00 48.22 205 VAL A C 1
ATOM 1661 O O . VAL A 1 205 ? -18.670 -35.701 -18.921 1.00 48.22 205 VAL A O 1
ATOM 1664 N N . ASP A 1 206 ? -18.262 -33.747 -19.952 1.00 43.72 206 ASP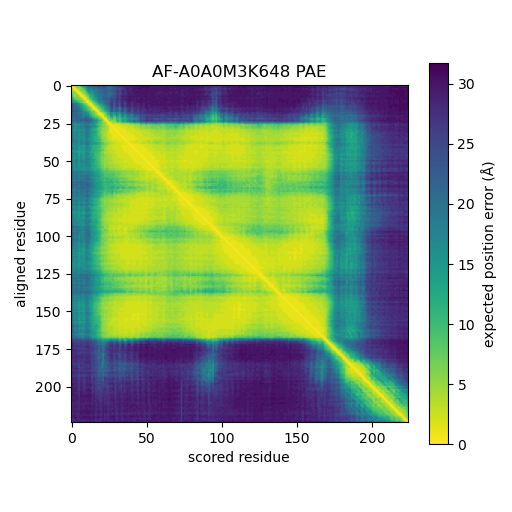 A N 1
ATOM 1665 C CA . ASP A 1 206 ? -19.594 -33.647 -20.556 1.00 43.72 206 ASP A CA 1
ATOM 1666 C C . ASP A 1 206 ? -19.820 -34.719 -21.635 1.00 43.72 206 ASP A C 1
ATOM 1668 O O . ASP A 1 206 ? -20.894 -35.324 -21.687 1.00 43.72 206 ASP A O 1
ATOM 1672 N N . THR A 1 207 ? -18.812 -35.044 -22.459 1.00 49.72 207 THR A N 1
ATOM 1673 C CA . THR A 1 207 ? -18.951 -36.123 -23.459 1.00 49.72 207 THR A CA 1
ATOM 1674 C C . THR A 1 207 ? -19.012 -37.506 -22.810 1.00 49.72 207 THR A C 1
ATOM 1676 O O . THR A 1 207 ? -19.767 -38.354 -23.278 1.00 49.72 207 THR A O 1
ATOM 1679 N N . PHE A 1 208 ? -18.276 -37.742 -21.720 1.00 41.34 208 PHE A N 1
ATOM 1680 C CA . PHE A 1 208 ? -18.307 -38.993 -20.958 1.00 41.34 208 PHE A CA 1
ATOM 1681 C C . PHE A 1 208 ? -19.624 -39.157 -20.185 1.00 41.34 208 PHE A C 1
ATOM 1683 O O . PHE A 1 208 ? -20.180 -40.254 -20.145 1.00 41.34 208 PHE A O 1
ATOM 1690 N N . SER A 1 209 ? -20.184 -38.069 -19.645 1.00 43.72 209 SER A N 1
ATOM 1691 C CA . SER A 1 209 ? -21.514 -38.058 -19.018 1.00 43.72 209 SER A CA 1
ATOM 1692 C C . SER A 1 209 ? -22.630 -3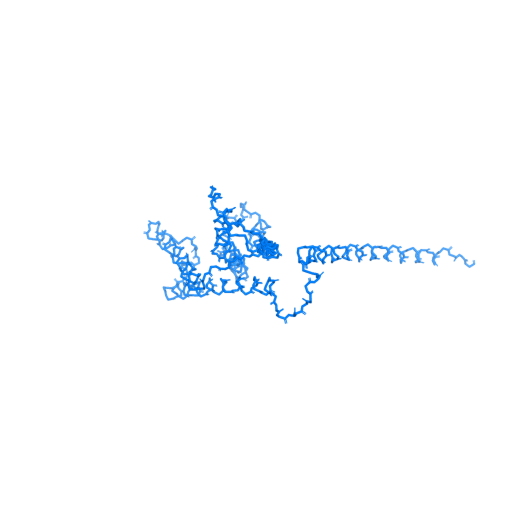8.373 -20.030 1.00 43.72 209 SER A C 1
ATOM 1694 O O . SER A 1 209 ? -23.525 -39.182 -19.757 1.00 43.72 209 SER A O 1
ATOM 1696 N N . VAL A 1 210 ? -22.538 -37.821 -21.247 1.00 50.19 210 VAL A N 1
ATOM 1697 C CA . VAL A 1 210 ? -23.480 -38.098 -22.349 1.00 50.19 210 VAL A CA 1
ATOM 1698 C C . VAL A 1 210 ? -23.292 -39.510 -22.927 1.00 50.19 210 VAL A C 1
ATOM 1700 O O . VAL A 1 210 ? -24.280 -40.182 -23.219 1.00 50.19 210 VAL A O 1
ATOM 1703 N N . ALA A 1 211 ? -22.057 -40.008 -23.048 1.00 49.03 211 ALA A N 1
ATOM 1704 C CA . ALA A 1 211 ? -21.778 -41.368 -23.521 1.00 49.03 211 ALA A CA 1
ATOM 1705 C C . ALA A 1 211 ? -22.234 -42.441 -22.516 1.00 49.03 211 ALA A C 1
ATOM 1707 O O . ALA A 1 211 ? -22.867 -43.414 -22.914 1.00 49.03 211 ALA A O 1
ATOM 1708 N N . SER A 1 212 ? -22.006 -42.224 -21.215 1.00 46.09 212 SER A N 1
ATOM 1709 C CA . SER A 1 212 ? -22.498 -43.099 -20.141 1.00 46.09 212 SER A CA 1
ATOM 1710 C C . SER A 1 212 ? -24.032 -43.150 -20.103 1.00 46.09 212 SER A C 1
ATOM 1712 O O . SER A 1 212 ? -24.625 -44.222 -19.991 1.00 46.09 212 SER A O 1
ATOM 1714 N N . SER A 1 213 ? -24.696 -42.007 -20.307 1.00 48.72 213 SER A N 1
ATOM 1715 C CA . SER A 1 213 ? -26.164 -41.949 -20.373 1.00 48.72 213 SER A CA 1
ATOM 1716 C C . SER A 1 213 ? -26.738 -42.688 -21.593 1.00 48.72 213 SER A C 1
ATOM 1718 O O . SER A 1 213 ? -27.804 -43.294 -21.493 1.00 48.72 213 SER A O 1
ATOM 1720 N N . ASN A 1 214 ? -26.029 -42.692 -22.728 1.00 48.31 214 ASN A N 1
ATOM 1721 C CA . ASN A 1 214 ? -26.460 -43.384 -23.947 1.00 48.31 214 ASN A CA 1
ATOM 1722 C C . ASN A 1 214 ? -26.173 -44.898 -23.918 1.00 48.31 214 ASN A C 1
ATOM 1724 O O . ASN A 1 214 ? -26.998 -45.672 -24.397 1.00 48.31 214 ASN A O 1
ATOM 1728 N N . GLU A 1 215 ? -25.069 -45.342 -23.311 1.00 50.88 215 GLU A N 1
ATOM 1729 C CA . GLU A 1 215 ? -24.761 -46.770 -23.103 1.00 50.88 215 GLU A CA 1
ATOM 1730 C C . GLU A 1 215 ? -25.781 -47.446 -22.166 1.00 50.88 215 GLU A C 1
ATOM 1732 O O . GLU A 1 215 ? -26.241 -48.560 -22.434 1.00 50.88 215 GLU A O 1
ATOM 1737 N N . ILE A 1 216 ? -26.233 -46.744 -21.117 1.00 50.22 216 ILE A N 1
ATOM 1738 C CA . ILE A 1 216 ? -27.296 -47.238 -20.223 1.00 50.22 216 ILE A CA 1
ATOM 1739 C C . ILE A 1 216 ? -28.642 -47.339 -20.965 1.00 50.22 216 ILE A C 1
ATOM 1741 O O . ILE A 1 216 ? -29.412 -48.270 -20.722 1.00 50.22 216 ILE A O 1
ATOM 1745 N N . LEU A 1 217 ? -28.922 -46.430 -21.906 1.00 47.31 217 LEU A N 1
ATOM 1746 C CA . LEU A 1 217 ? -30.159 -46.458 -22.693 1.00 47.31 217 LEU A CA 1
ATOM 1747 C C . LEU A 1 217 ? -30.172 -47.592 -23.738 1.00 47.31 217 LEU A C 1
ATOM 1749 O O . LEU A 1 217 ? -31.232 -48.154 -24.015 1.00 47.31 217 LEU A O 1
ATOM 1753 N N . ILE A 1 218 ? -29.011 -47.964 -24.291 1.00 51.62 218 ILE A N 1
ATOM 1754 C CA . ILE A 1 218 ? -28.888 -49.045 -25.287 1.00 51.62 218 ILE A CA 1
ATOM 1755 C C . ILE A 1 218 ? -29.027 -50.428 -24.629 1.00 51.62 218 ILE A C 1
ATOM 1757 O O . ILE A 1 218 ? -29.646 -51.321 -25.208 1.00 51.62 218 ILE A O 1
ATOM 1761 N N . HIS A 1 219 ? -28.575 -50.596 -23.382 1.00 47.59 219 HIS A N 1
ATOM 1762 C CA . HIS A 1 219 ? -28.774 -51.845 -22.633 1.00 47.59 219 HIS A CA 1
ATOM 1763 C C . HIS A 1 219 ? -30.218 -52.077 -22.141 1.00 47.59 219 HIS A C 1
ATOM 1765 O O . HIS A 1 219 ? -30.553 -53.196 -21.755 1.00 47.59 219 HIS A O 1
ATOM 1771 N N . LEU A 1 220 ? -31.090 -51.062 -22.199 1.00 49.69 220 LEU A N 1
ATOM 1772 C CA . LEU A 1 220 ? -32.518 -51.149 -21.851 1.00 49.69 220 LEU A CA 1
ATOM 1773 C C . LEU A 1 220 ? -33.450 -51.346 -23.066 1.00 49.69 220 LEU A C 1
ATOM 1775 O O . LEU A 1 220 ? -34.659 -51.479 -22.879 1.00 49.69 220 LEU A O 1
ATOM 1779 N N . MET A 1 221 ? -32.917 -51.391 -24.296 1.00 47.56 221 MET A N 1
ATOM 1780 C CA . MET A 1 221 ? -33.699 -51.520 -25.542 1.00 47.56 221 MET A CA 1
ATOM 1781 C C . MET A 1 221 ? -33.465 -52.817 -26.337 1.00 47.56 221 MET A C 1
ATOM 1783 O O . MET A 1 221 ? -33.927 -52.920 -27.473 1.00 47.56 221 MET A O 1
ATOM 1787 N N . LEU A 1 222 ? -32.808 -53.831 -25.765 1.00 40.19 222 LEU A N 1
ATOM 1788 C CA . LEU A 1 222 ? -32.761 -55.167 -26.372 1.00 40.19 222 LEU A CA 1
ATOM 1789 C C . LEU A 1 222 ? -33.804 -56.093 -25.721 1.00 40.19 222 LEU A C 1
ATOM 1791 O O . LEU A 1 222 ? -33.645 -56.449 -24.552 1.00 40.19 222 LEU A O 1
ATOM 1795 N N . PRO A 1 223 ? -34.872 -56.485 -26.443 1.00 43.06 223 PRO A N 1
ATOM 1796 C CA . PRO A 1 223 ? -35.769 -57.542 -26.001 1.00 43.06 223 PRO A CA 1
ATOM 1797 C C . PRO A 1 223 ? -35.060 -58.899 -26.116 1.00 43.06 223 PRO A C 1
ATOM 1799 O O . PRO A 1 223 ? -34.316 -59.136 -27.070 1.00 43.06 223 PRO A O 1
ATOM 1802 N N . THR A 1 224 ? -35.297 -59.780 -25.143 1.00 41.88 224 THR A N 1
ATOM 1803 C CA . THR A 1 224 ? -35.126 -61.236 -25.306 1.00 41.88 224 THR A CA 1
ATOM 1804 C C . THR A 1 224 ? -35.907 -61.750 -26.504 1.00 41.88 224 THR A C 1
ATOM 1806 O O . THR A 1 224 ? -37.070 -61.298 -26.645 1.00 41.88 224 THR A O 1
#

Foldseek 3Di:
DPPPPPDDDDDPDPPDPDDPDLDDPDPVLLVVLVCLLQPLQLVLVVLLVVQVVCVVVPVCQVPNPVRCVVDPPVNVNCVNNVSVVVSVVCLLQDQHDQDPLVVSLVSLLVVLVVVVVVQVVCCVPVVDGPGPVVVVDDPVVVVVVSVVSSVSSSVSSVVSVVSSCVLPPDDPPPDDPPDPPDRNPPVVVVVVVVVVVVVVVVVVVVVVVVVVVVVVVVVVPDDD

Solvent-accessible surface area (backbone atoms only — not comparable to full-atom values): 13257 Å² total; per-residue (Å²): 135,86,79,84,83,83,80,88,85,89,62,103,69,75,72,72,79,69,74,80,64,87,70,67,87,48,74,64,48,56,49,52,24,47,42,37,57,70,38,54,46,35,50,26,48,49,49,27,53,52,46,54,54,42,45,71,75,44,49,59,78,78,46,44,78,75,52,53,77,75,47,54,69,66,58,57,50,46,72,38,51,50,40,46,63,53,44,51,52,46,59,73,76,43,90,62,68,72,68,59,67,72,57,48,42,52,52,34,38,50,51,49,50,53,53,51,50,51,47,51,48,42,31,72,74,72,68,48,59,85,47,73,70,59,75,77,44,56,73,68,54,49,52,50,54,51,55,51,47,36,52,48,40,37,49,39,38,51,48,52,48,47,53,42,43,69,76,69,50,80,71,94,67,90,66,73,94,81,70,96,82,64,56,74,63,43,54,54,44,51,53,48,48,54,54,48,50,52,50,50,51,54,50,48,52,52,49,49,54,52,50,54,57,48,55,57,53,57,74,73,68,68,80,132

Mean predicted aligned error: 14.84 Å

pLDDT: mean 75.55, std 21.39, range [30.7, 97.12]

InterPro domains:
  IPR006838 ADTRP/AIG1 [PF04750] (25-164)
  IPR006838 ADTRP/AIG1 [PTHR10989] (26-171)

Sequence (224 aa):
MDYKTEQKDRGPHTRHPSAPSYWRVTKLHRICDALYYFGTFPVGVATCVMFWVLYAIEPTLVMPLWAEKLIPRFVNHVTHTAPIPFVLVDTLLTCHHAPPKKLGSVVSVALVFGYYFIVLMVRLVDGYWLYPLFDHLNGVYFTGVFILSCIGFCALYVLGDFMNTVLWVPHHITFPASRCLCSEIEVMRLIRTSFSEGKTHEQEVDTFSVASSNEILIHLMLPT

Organism: Anisakis simplex (NCBI:txid6269)